Protein AF-A0A176W5Y6-F1 (afdb_monomer_lite)

Radius of gyration: 31.52 Å; chains: 1; bounding box: 47×36×118 Å

Structure (mmCIF, N/CA/C/O backbone):
data_AF-A0A176W5Y6-F1
#
_entry.id   AF-A0A176W5Y6-F1
#
loop_
_atom_site.group_PDB
_atom_site.id
_atom_site.type_symbol
_atom_site.label_atom_id
_atom_site.label_alt_id
_atom_site.label_comp_id
_atom_site.label_asym_id
_atom_site.label_entity_id
_atom_site.label_seq_id
_atom_site.pdbx_PDB_ins_code
_atom_site.Cartn_x
_atom_site.Cartn_y
_atom_site.Cartn_z
_atom_site.occupancy
_atom_site.B_iso_or_equiv
_atom_site.auth_seq_id
_atom_site.auth_comp_id
_atom_site.auth_asym_id
_atom_site.auth_atom_id
_atom_site.pdbx_PDB_model_num
ATOM 1 N N . MET A 1 1 ? -9.451 -25.771 4.194 1.00 35.12 1 MET A N 1
ATOM 2 C CA . MET A 1 1 ? -8.640 -24.572 3.887 1.00 35.12 1 MET A CA 1
ATOM 3 C C . MET A 1 1 ? -8.749 -23.617 5.062 1.00 35.12 1 MET A C 1
ATOM 5 O O . MET A 1 1 ? -9.791 -23.001 5.233 1.00 35.12 1 MET A O 1
ATOM 9 N N . HIS A 1 2 ? -7.732 -23.560 5.920 1.00 35.56 2 HIS A N 1
ATOM 10 C CA . HIS A 1 2 ? -7.702 -22.611 7.032 1.00 35.56 2 HIS A CA 1
ATOM 11 C C . HIS A 1 2 ? -7.299 -21.247 6.471 1.00 35.56 2 HIS A C 1
ATOM 13 O O . HIS A 1 2 ? -6.152 -21.057 6.074 1.00 35.56 2 HIS A O 1
ATOM 19 N N . GLY A 1 3 ? -8.263 -20.332 6.348 1.00 37.53 3 GLY A N 1
ATOM 20 C CA . GLY A 1 3 ? -7.970 -18.945 6.005 1.00 37.53 3 GLY A CA 1
ATOM 21 C C . GLY A 1 3 ? -7.034 -18.356 7.054 1.00 37.53 3 GLY A C 1
ATOM 22 O O . GLY A 1 3 ? -7.201 -18.620 8.246 1.00 37.53 3 GLY A O 1
ATOM 23 N N . ALA A 1 4 ? -6.040 -17.587 6.613 1.00 39.12 4 ALA A N 1
ATOM 24 C CA . ALA A 1 4 ? -5.219 -16.780 7.500 1.00 39.12 4 ALA A CA 1
ATOM 25 C C . ALA A 1 4 ? -6.126 -15.735 8.169 1.00 39.12 4 ALA A C 1
ATOM 27 O O . ALA A 1 4 ? -6.331 -14.641 7.650 1.00 39.12 4 ALA A O 1
ATOM 28 N N . PHE A 1 5 ? -6.726 -16.108 9.299 1.00 38.94 5 PHE A N 1
ATOM 29 C CA . PHE A 1 5 ? -7.369 -15.179 10.208 1.00 38.94 5 PHE A CA 1
ATOM 30 C C . PHE A 1 5 ? -6.256 -14.301 10.766 1.00 38.94 5 PHE A C 1
ATOM 32 O O . PHE A 1 5 ? -5.542 -14.696 11.683 1.00 38.94 5 PHE A O 1
ATOM 39 N N . LEU A 1 6 ? -6.073 -13.119 10.179 1.00 48.19 6 LEU A N 1
ATOM 40 C CA . LEU A 1 6 ? -5.480 -12.016 10.915 1.00 48.19 6 LEU A CA 1
ATOM 41 C C . LEU A 1 6 ? -6.491 -11.712 12.024 1.00 48.19 6 LEU A C 1
ATOM 43 O O . LEU A 1 6 ? -7.604 -11.293 11.693 1.00 48.19 6 LEU A O 1
ATOM 47 N N . PRO A 1 7 ? -6.190 -12.017 13.300 1.00 43.16 7 PRO A N 1
ATOM 48 C CA . PRO A 1 7 ? -7.108 -11.692 14.372 1.00 43.16 7 PRO A CA 1
ATOM 49 C C . PRO A 1 7 ? -7.305 -10.182 14.324 1.00 43.16 7 PRO A C 1
ATOM 51 O O . PRO A 1 7 ? -6.337 -9.422 14.357 1.00 43.16 7 PRO A O 1
ATOM 54 N N . ASP A 1 8 ? -8.556 -9.767 14.158 1.00 47.12 8 ASP A N 1
ATOM 55 C CA . ASP A 1 8 ? -8.952 -8.372 14.243 1.00 47.12 8 ASP A CA 1
ATOM 56 C C . ASP A 1 8 ? -8.562 -7.904 15.650 1.00 47.12 8 ASP A C 1
ATOM 58 O O . ASP A 1 8 ? -9.174 -8.298 16.646 1.00 47.12 8 ASP A O 1
ATOM 62 N N . LEU A 1 9 ? -7.436 -7.194 15.754 1.00 43.22 9 LEU A N 1
ATOM 63 C CA . LEU A 1 9 ? -6.845 -6.738 17.010 1.00 43.22 9 LEU A CA 1
ATOM 64 C C . LEU A 1 9 ? -7.701 -5.603 17.582 1.00 43.22 9 LEU A C 1
ATOM 66 O O . LEU A 1 9 ? -7.256 -4.464 17.622 1.00 43.22 9 LEU A O 1
ATOM 70 N N . GLY A 1 10 ? -8.948 -5.880 17.968 1.00 40.16 10 GLY A N 1
ATOM 71 C CA . GLY A 1 10 ? -9.807 -4.994 18.762 1.00 40.16 10 GLY A CA 1
ATOM 72 C C . GLY A 1 10 ? -10.082 -3.591 18.196 1.00 40.16 10 GLY A C 1
ATOM 73 O O . GLY A 1 10 ? -10.733 -2.797 18.870 1.00 40.16 10 GLY A O 1
ATOM 74 N N . LEU A 1 11 ? -9.639 -3.266 16.979 1.00 46.34 11 LEU A N 1
ATOM 75 C CA . LEU A 1 11 ? -9.955 -2.035 16.254 1.00 46.34 11 LEU A CA 1
ATOM 76 C C . LEU A 1 11 ? -11.282 -2.247 15.529 1.00 46.34 11 LEU A C 1
ATOM 78 O O . LEU A 1 11 ? -11.342 -2.353 14.303 1.00 46.34 11 LEU A O 1
ATOM 82 N N . ALA A 1 12 ? -12.342 -2.374 16.329 1.00 42.59 12 ALA A N 1
ATOM 83 C CA . ALA A 1 12 ? -13.696 -2.647 15.878 1.00 42.59 12 ALA A CA 1
ATOM 84 C C . ALA A 1 12 ? -14.033 -1.833 14.614 1.00 42.59 12 ALA A C 1
ATOM 86 O O . ALA A 1 12 ? -13.996 -0.600 14.604 1.00 42.59 12 ALA A O 1
ATOM 87 N N . SER A 1 13 ? -14.358 -2.564 13.546 1.00 51.41 13 SER A N 1
ATOM 88 C CA . SER A 1 13 ? -14.688 -2.125 12.183 1.00 51.41 13 SER A CA 1
ATOM 89 C C . SER A 1 13 ? -13.575 -2.118 11.136 1.00 51.41 13 SER A C 1
ATOM 91 O O . SER A 1 13 ? -13.884 -1.741 10.018 1.00 51.41 13 SER A O 1
ATOM 93 N N . GLY A 1 14 ? -12.322 -2.516 11.394 1.00 53.16 14 GLY A N 1
ATOM 94 C CA . GLY A 1 14 ? -11.307 -2.659 10.326 1.00 53.16 14 GLY A CA 1
ATOM 95 C C . GLY A 1 14 ? -10.980 -1.376 9.530 1.00 53.16 14 GLY A C 1
ATOM 96 O O . GLY A 1 14 ? -10.206 -1.425 8.574 1.00 53.16 14 GLY A O 1
ATOM 97 N N . LYS A 1 15 ? -11.544 -0.224 9.927 1.00 57.69 15 LYS A N 1
ATOM 98 C CA . LYS A 1 15 ? -11.367 1.095 9.298 1.00 57.69 15 LYS A CA 1
ATOM 99 C C . LYS A 1 15 ? -9.950 1.648 9.461 1.00 57.69 15 LYS A C 1
ATOM 101 O O . LYS A 1 15 ? -9.523 2.460 8.652 1.00 57.69 15 LYS A O 1
ATOM 106 N N . ALA A 1 16 ? -9.225 1.209 10.490 1.00 61.94 16 ALA A N 1
ATOM 107 C CA . ALA A 1 16 ? -7.864 1.660 10.784 1.00 61.94 16 ALA A CA 1
ATOM 108 C C . ALA A 1 16 ? -6.773 0.741 10.197 1.00 61.94 16 ALA A C 1
ATOM 110 O O . ALA A 1 16 ? -5.593 0.910 10.502 1.00 61.94 16 ALA A O 1
ATOM 111 N N . THR A 1 17 ? -7.138 -0.258 9.384 1.00 78.00 17 THR A N 1
ATOM 112 C CA . THR A 1 17 ? -6.166 -1.175 8.781 1.00 78.00 17 THR A CA 1
ATOM 113 C C . THR A 1 17 ? -5.739 -0.681 7.401 1.00 78.00 17 THR A C 1
ATOM 115 O O . THR A 1 17 ? -6.536 -0.665 6.463 1.00 78.00 17 THR A O 1
ATOM 118 N N . THR A 1 18 ? -4.454 -0.350 7.275 1.00 86.44 18 THR A N 1
ATOM 119 C CA . THR A 1 18 ? -3.802 -0.056 5.993 1.00 86.44 18 THR A CA 1
ATOM 120 C C . THR A 1 18 ? -2.949 -1.243 5.563 1.00 86.44 18 THR A C 1
ATOM 122 O O . THR A 1 18 ? -2.074 -1.686 6.307 1.00 86.44 18 THR A O 1
ATOM 125 N N . PHE A 1 19 ? -3.172 -1.740 4.349 1.00 91.38 19 PHE A N 1
ATOM 126 C CA . PHE A 1 19 ? -2.337 -2.757 3.719 1.00 91.38 19 PHE A CA 1
ATOM 127 C C . PHE A 1 19 ? -1.295 -2.090 2.825 1.00 91.38 19 PHE A C 1
ATOM 129 O O . PHE A 1 19 ? -1.634 -1.308 1.940 1.00 91.38 19 PHE A O 1
ATOM 136 N N . LEU A 1 20 ? -0.025 -2.430 3.034 1.00 94.75 20 LEU A N 1
ATOM 137 C CA . LEU A 1 20 ? 1.072 -2.030 2.160 1.00 94.75 20 LEU A CA 1
ATOM 138 C C . LEU A 1 20 ? 1.515 -3.244 1.340 1.00 94.75 20 LEU A C 1
ATOM 140 O O . LEU A 1 20 ? 2.145 -4.158 1.873 1.00 94.75 20 LEU A O 1
ATOM 144 N N . LEU A 1 21 ? 1.188 -3.256 0.050 1.00 95.31 21 LEU A N 1
ATOM 145 C CA . LEU A 1 21 ? 1.711 -4.242 -0.889 1.00 95.31 21 LEU A CA 1
ATOM 146 C C . LEU A 1 21 ? 3.071 -3.772 -1.388 1.00 95.31 21 LEU A C 1
ATOM 148 O O . LEU A 1 21 ? 3.173 -2.703 -1.982 1.00 95.31 21 LEU A O 1
ATOM 152 N N . VAL A 1 22 ? 4.111 -4.571 -1.155 1.00 94.94 22 VAL A N 1
ATOM 153 C CA . VAL A 1 22 ? 5.472 -4.256 -1.602 1.00 94.94 22 VAL A CA 1
ATOM 154 C C . VAL A 1 22 ? 5.871 -5.216 -2.706 1.00 94.94 22 VAL A C 1
ATOM 156 O O . VAL A 1 22 ? 6.059 -6.407 -2.460 1.00 94.94 22 VAL A O 1
ATOM 159 N N . PHE A 1 23 ? 6.009 -4.703 -3.922 1.00 92.81 23 PHE A N 1
ATOM 160 C CA . PHE A 1 23 ? 6.494 -5.477 -5.059 1.00 92.81 23 PHE A CA 1
ATOM 161 C C . PHE A 1 23 ? 7.943 -5.111 -5.322 1.00 92.81 23 PHE A C 1
ATOM 163 O O . PHE A 1 23 ? 8.299 -3.936 -5.371 1.00 92.81 23 PHE A O 1
ATOM 170 N N . ARG A 1 24 ? 8.797 -6.118 -5.500 1.00 88.31 24 ARG A N 1
ATOM 171 C CA . ARG A 1 24 ? 10.156 -5.880 -5.978 1.00 88.31 24 ARG A CA 1
ATOM 172 C C . ARG A 1 24 ? 10.103 -5.668 -7.483 1.00 88.31 24 ARG A C 1
ATOM 174 O O . ARG A 1 24 ? 9.623 -6.536 -8.207 1.00 88.31 24 ARG A O 1
ATOM 181 N N . THR A 1 25 ? 10.640 -4.551 -7.941 1.00 82.94 25 THR A N 1
ATOM 182 C CA . THR A 1 25 ? 10.657 -4.184 -9.356 1.00 82.94 25 THR A CA 1
ATOM 183 C C . THR A 1 25 ? 12.080 -3.894 -9.801 1.00 82.94 25 THR A C 1
ATOM 185 O O . THR A 1 25 ? 12.878 -3.312 -9.065 1.00 82.94 25 THR A O 1
ATOM 188 N N . ASP A 1 26 ? 12.408 -4.330 -11.013 1.00 78.19 26 ASP A N 1
ATOM 189 C CA . ASP A 1 26 ? 13.614 -3.880 -11.697 1.00 78.19 26 ASP A CA 1
ATOM 190 C C . ASP A 1 26 ? 13.335 -2.478 -12.244 1.00 78.19 26 ASP A C 1
ATOM 192 O O . ASP A 1 26 ? 12.300 -2.252 -12.864 1.00 78.19 26 ASP A O 1
ATOM 196 N N . LEU A 1 27 ? 14.224 -1.525 -11.974 1.00 73.31 27 LEU A N 1
ATOM 197 C CA . LEU A 1 27 ? 14.093 -0.148 -12.455 1.00 73.31 27 LEU A CA 1
ATOM 198 C C . LEU A 1 27 ? 14.123 -0.049 -13.976 1.00 73.31 27 LEU A C 1
ATOM 200 O O . LEU A 1 27 ? 13.411 0.760 -14.563 1.00 73.31 27 LEU A O 1
ATOM 204 N N . VAL A 1 28 ? 14.938 -0.898 -14.586 1.00 70.00 28 VAL A N 1
ATOM 205 C CA . VAL A 1 28 ? 15.359 -0.830 -15.981 1.00 70.00 28 VAL A CA 1
ATOM 206 C C . VAL A 1 28 ? 14.430 -1.648 -16.856 1.00 70.00 28 VAL A C 1
ATOM 208 O O . VAL A 1 28 ? 14.071 -1.245 -17.961 1.00 70.00 28 VAL A O 1
ATOM 211 N N . LYS A 1 29 ? 14.052 -2.828 -16.364 1.00 79.94 29 LYS A N 1
ATOM 212 C CA . LYS A 1 29 ? 13.204 -3.757 -17.094 1.00 79.94 29 LYS A CA 1
ATOM 213 C C . LYS A 1 29 ? 11.771 -3.645 -16.598 1.00 79.94 29 LYS A C 1
ATOM 215 O O . LYS A 1 29 ? 11.469 -3.987 -15.455 1.00 79.94 29 LYS A O 1
ATOM 220 N N . LEU A 1 30 ? 10.875 -3.225 -17.489 1.00 83.06 30 LEU A N 1
ATOM 221 C CA . LEU A 1 30 ? 9.447 -3.295 -17.209 1.00 83.06 30 LEU A CA 1
ATOM 222 C C . LEU A 1 30 ? 9.028 -4.757 -17.002 1.00 83.06 30 LEU A C 1
ATOM 224 O O . LEU A 1 30 ? 9.480 -5.643 -17.740 1.00 83.06 30 LEU A O 1
ATOM 228 N N . PRO A 1 31 ? 8.192 -5.029 -15.991 1.00 85.00 31 PRO A N 1
ATOM 229 C CA . PRO A 1 31 ? 7.717 -6.374 -15.750 1.00 85.00 31 PRO A CA 1
ATOM 230 C C . PRO A 1 31 ? 6.713 -6.796 -16.831 1.00 85.00 31 PRO A C 1
ATOM 232 O O . PRO A 1 31 ? 6.143 -5.984 -17.557 1.00 85.00 31 PRO A O 1
ATOM 235 N N . GLU A 1 32 ? 6.501 -8.102 -16.942 1.00 91.94 32 GLU A N 1
ATOM 236 C CA . GLU A 1 32 ? 5.531 -8.667 -17.874 1.00 91.94 32 GLU A CA 1
ATOM 237 C C . GLU A 1 32 ? 4.099 -8.377 -17.398 1.00 91.94 32 GLU A C 1
ATOM 239 O O . GLU A 1 32 ? 3.711 -8.801 -16.307 1.00 91.94 32 GLU A O 1
ATOM 244 N N . ALA A 1 33 ? 3.304 -7.695 -18.228 1.00 90.88 33 ALA A N 1
ATOM 245 C CA . ALA A 1 33 ? 1.962 -7.223 -17.873 1.00 90.88 33 ALA A CA 1
ATOM 246 C C . ALA A 1 33 ? 1.038 -8.334 -17.357 1.00 90.88 33 ALA A C 1
ATOM 248 O O . ALA A 1 33 ? 0.496 -8.208 -16.263 1.00 90.88 33 ALA A O 1
ATOM 249 N N . ALA A 1 34 ? 0.928 -9.454 -18.078 1.00 93.75 34 ALA A N 1
ATOM 250 C CA . ALA A 1 34 ? 0.047 -10.559 -17.692 1.00 93.75 34 ALA A CA 1
ATOM 251 C C . ALA A 1 34 ? 0.433 -11.176 -16.335 1.00 93.75 34 ALA A C 1
ATOM 253 O O . ALA A 1 34 ? -0.425 -11.526 -15.519 1.00 93.75 34 ALA A O 1
ATOM 254 N N . LYS A 1 35 ? 1.739 -11.283 -16.063 1.00 93.81 35 LYS A N 1
ATOM 255 C CA . LYS A 1 35 ? 2.246 -11.779 -14.782 1.00 93.81 35 LYS A CA 1
ATOM 256 C C . LYS A 1 35 ? 1.953 -10.788 -13.655 1.00 93.81 35 LYS A C 1
ATOM 258 O O . LYS A 1 35 ? 1.414 -11.197 -12.628 1.00 93.81 35 LYS A O 1
ATOM 263 N N . SER A 1 36 ? 2.268 -9.510 -13.866 1.00 93.50 36 SER A N 1
ATOM 264 C CA . SER A 1 36 ? 2.004 -8.426 -12.915 1.00 93.50 36 SER A CA 1
ATOM 265 C C . SER A 1 36 ? 0.522 -8.313 -12.566 1.00 93.50 36 SER A C 1
ATOM 267 O O . SER A 1 36 ? 0.174 -8.204 -11.393 1.00 93.50 36 SER A O 1
ATOM 269 N N . GLU A 1 37 ? -0.356 -8.403 -13.565 1.00 95.69 37 GLU A N 1
ATOM 270 C CA . GLU A 1 37 ? -1.808 -8.387 -13.391 1.00 95.69 37 GLU A CA 1
ATOM 271 C C . GLU A 1 37 ? -2.276 -9.555 -12.519 1.00 95.69 37 GLU A C 1
ATOM 273 O O . GLU A 1 37 ? -3.037 -9.372 -11.566 1.00 95.69 37 GLU A O 1
ATOM 278 N N . ARG A 1 38 ? -1.797 -10.769 -12.818 1.00 96.44 38 ARG A N 1
ATOM 279 C CA . ARG A 1 38 ? -2.151 -11.979 -12.072 1.00 96.44 38 ARG A CA 1
ATOM 280 C C . ARG A 1 38 ? -1.707 -11.894 -10.614 1.00 96.44 38 ARG A C 1
ATOM 282 O O . ARG A 1 38 ? -2.484 -12.247 -9.728 1.00 96.44 38 ARG A O 1
ATOM 289 N N . GLU A 1 39 ? -0.480 -11.441 -10.366 1.00 95.44 39 GLU A N 1
ATOM 290 C CA . GLU A 1 39 ? 0.058 -11.268 -9.013 1.00 95.44 39 GLU A CA 1
ATOM 291 C C . GLU A 1 39 ? -0.704 -10.191 -8.239 1.00 95.44 39 GLU A C 1
ATOM 293 O O . GLU A 1 39 ? -1.127 -10.435 -7.108 1.00 95.44 39 GLU A O 1
ATOM 298 N N . LEU A 1 40 ? -0.953 -9.032 -8.854 1.00 96.00 40 LEU A N 1
ATOM 299 C CA . LEU A 1 40 ? -1.734 -7.964 -8.238 1.00 96.00 40 LEU A CA 1
ATOM 300 C C . LEU A 1 40 ? -3.139 -8.454 -7.876 1.00 96.00 40 LEU A C 1
ATOM 302 O O . LEU A 1 40 ? -3.555 -8.352 -6.722 1.00 96.00 40 LEU A O 1
ATOM 306 N N . ARG A 1 41 ? -3.847 -9.071 -8.827 1.00 96.62 41 ARG A N 1
ATOM 307 C CA . ARG A 1 41 ? -5.199 -9.598 -8.611 1.00 96.62 41 ARG A CA 1
ATOM 308 C C . ARG A 1 41 ? -5.235 -10.654 -7.507 1.00 96.62 41 ARG A C 1
ATOM 310 O O . ARG A 1 41 ? -6.193 -10.685 -6.738 1.00 96.62 41 ARG A O 1
ATOM 317 N N . TYR A 1 42 ? -4.218 -11.511 -7.410 1.00 96.38 42 TYR A N 1
ATOM 318 C CA . TYR A 1 42 ? -4.108 -12.488 -6.325 1.00 96.38 42 TYR A CA 1
ATOM 319 C C . TYR A 1 42 ? -4.071 -11.803 -4.953 1.00 96.38 42 TYR A C 1
ATOM 321 O O . TYR A 1 42 ? -4.862 -12.146 -4.072 1.00 96.38 42 TYR A O 1
ATOM 329 N N . TRP A 1 43 ? -3.209 -10.799 -4.783 1.00 95.81 43 TRP A N 1
ATOM 330 C CA . TRP A 1 43 ? -3.088 -10.089 -3.511 1.00 95.81 43 TRP A CA 1
ATOM 331 C C . TRP A 1 43 ? -4.332 -9.269 -3.169 1.00 95.81 43 TRP A C 1
ATOM 333 O O . TRP A 1 43 ? -4.774 -9.296 -2.020 1.00 95.81 43 TRP A O 1
ATOM 343 N N . LEU A 1 44 ? -4.950 -8.609 -4.154 1.00 95.00 44 LEU A N 1
ATOM 344 C CA . LEU A 1 44 ? -6.211 -7.898 -3.931 1.00 95.00 44 LEU A CA 1
ATOM 345 C C . LEU A 1 44 ? -7.325 -8.857 -3.496 1.00 95.00 44 LEU A C 1
ATOM 347 O O . LEU A 1 44 ? -8.028 -8.564 -2.531 1.00 95.00 44 LEU A O 1
ATOM 351 N N . ARG A 1 45 ? -7.436 -10.041 -4.120 1.00 95.19 45 ARG A N 1
ATOM 352 C CA . ARG A 1 45 ? -8.377 -11.090 -3.684 1.00 95.19 45 ARG A CA 1
ATOM 353 C C . ARG A 1 45 ? -8.114 -11.525 -2.251 1.00 95.19 45 ARG A C 1
ATOM 355 O O . ARG A 1 45 ? -9.063 -11.639 -1.485 1.00 95.19 45 ARG A O 1
ATOM 362 N N . PHE A 1 46 ? -6.855 -11.752 -1.883 1.00 91.38 46 PHE A N 1
ATOM 363 C CA . PHE A 1 46 ? -6.493 -12.163 -0.528 1.00 91.38 46 PHE A CA 1
ATOM 364 C C . PHE A 1 46 ? -6.927 -11.125 0.520 1.00 91.38 46 PHE A C 1
ATOM 366 O O . PHE A 1 46 ? -7.555 -11.474 1.518 1.00 91.38 46 PHE A O 1
ATOM 373 N N . ILE A 1 47 ? -6.655 -9.842 0.271 1.00 90.50 47 ILE A N 1
ATOM 374 C CA . ILE A 1 47 ? -6.992 -8.757 1.205 1.00 90.50 47 ILE A CA 1
ATOM 375 C C . ILE A 1 47 ? -8.510 -8.525 1.257 1.00 90.50 47 ILE A C 1
ATOM 377 O O . ILE A 1 47 ? -9.079 -8.347 2.342 1.00 90.50 47 ILE A O 1
ATOM 381 N N . ALA A 1 48 ? -9.174 -8.561 0.099 1.00 89.75 48 ALA A N 1
ATOM 382 C CA . ALA A 1 48 ? -10.619 -8.394 -0.015 1.00 89.75 48 ALA A CA 1
ATOM 383 C C . ALA A 1 48 ? -11.399 -9.571 0.593 1.00 89.75 48 ALA A C 1
ATOM 385 O O . ALA A 1 48 ? -12.468 -9.349 1.160 1.00 89.75 48 ALA A O 1
ATOM 386 N N . ALA A 1 49 ? -10.867 -10.797 0.554 1.00 87.56 49 ALA A N 1
ATOM 387 C CA . ALA A 1 49 ? -11.525 -11.984 1.108 1.00 87.56 49 ALA A CA 1
ATOM 388 C C . ALA A 1 49 ? -11.780 -11.877 2.617 1.00 87.56 49 ALA A C 1
ATOM 390 O O . ALA A 1 49 ? -12.758 -12.422 3.116 1.00 87.56 49 ALA A O 1
ATOM 391 N N . GLY A 1 50 ? -10.931 -11.152 3.348 1.00 76.50 50 GLY A N 1
ATOM 392 C CA . GLY A 1 50 ? -11.172 -10.896 4.763 1.00 76.50 50 GLY A CA 1
ATOM 393 C C . GLY A 1 50 ? -12.095 -9.705 5.035 1.00 76.50 50 GLY A C 1
ATOM 394 O O . GLY A 1 50 ? -12.228 -9.346 6.202 1.00 76.50 50 GLY A O 1
ATOM 395 N N . SER A 1 51 ? -12.553 -8.966 4.015 1.00 74.06 51 SER A N 1
ATOM 396 C CA . SER A 1 51 ? -13.214 -7.663 4.203 1.00 74.06 51 SER A CA 1
ATOM 397 C C . SER A 1 51 ? -14.643 -7.834 4.706 1.00 74.06 51 SER A C 1
ATOM 399 O O . SER A 1 51 ? -15.353 -8.760 4.320 1.00 74.06 51 SER A O 1
ATOM 401 N N . VAL A 1 52 ? -15.059 -6.940 5.601 1.00 76.44 52 VAL A N 1
ATOM 402 C CA . VAL A 1 52 ? -16.431 -6.905 6.112 1.00 76.44 52 VAL A CA 1
ATOM 403 C C . VAL A 1 52 ? -17.238 -5.959 5.227 1.00 76.44 52 VAL A C 1
ATOM 405 O O . VAL A 1 52 ? -16.760 -4.880 4.878 1.00 76.44 52 VAL A O 1
ATOM 408 N N . LYS A 1 53 ? -18.469 -6.345 4.864 1.00 77.38 53 LYS A N 1
ATOM 409 C CA . LYS A 1 53 ? -19.353 -5.497 4.048 1.00 77.38 53 LYS A CA 1
ATOM 410 C C . LYS A 1 53 ? -19.500 -4.104 4.670 1.00 77.38 53 LYS A C 1
ATOM 412 O O . LYS A 1 53 ? -19.736 -3.978 5.868 1.00 77.38 53 LYS A O 1
ATOM 417 N N . GLY A 1 54 ? -19.386 -3.068 3.839 1.00 76.88 54 GLY A N 1
ATOM 418 C CA . GLY A 1 54 ? -19.506 -1.667 4.258 1.00 76.88 54 GLY A CA 1
ATOM 419 C C . GLY A 1 54 ? -18.234 -1.059 4.861 1.00 76.88 54 GLY A C 1
ATOM 420 O O . GLY A 1 54 ? -18.225 0.130 5.171 1.00 76.88 54 GLY A O 1
ATOM 421 N N . ILE A 1 55 ? -17.154 -1.834 4.999 1.00 79.69 55 ILE A N 1
ATOM 422 C CA . ILE A 1 55 ? -15.841 -1.353 5.434 1.00 79.69 55 ILE A CA 1
ATOM 423 C C . ILE A 1 55 ? -14.848 -1.578 4.299 1.00 79.69 55 ILE A C 1
ATOM 425 O O . ILE A 1 55 ? -14.518 -2.717 3.965 1.00 79.69 55 ILE A O 1
ATOM 429 N N . LYS A 1 56 ? -14.323 -0.480 3.752 1.00 86.38 56 LYS A N 1
ATOM 430 C CA . LYS A 1 56 ? -13.232 -0.529 2.780 1.00 86.38 56 LYS A CA 1
ATOM 431 C C . LYS A 1 56 ? -11.896 -0.462 3.499 1.00 86.38 56 LYS A C 1
ATOM 433 O O . LYS A 1 56 ? -11.668 0.440 4.303 1.00 86.38 56 LYS A O 1
ATOM 438 N N . ARG A 1 57 ? -11.011 -1.411 3.209 1.00 85.62 57 ARG A N 1
ATOM 439 C CA . ARG A 1 57 ? -9.634 -1.386 3.718 1.00 85.62 57 ARG A CA 1
ATOM 440 C C . ARG A 1 57 ? -8.772 -0.514 2.842 1.00 85.62 57 ARG A C 1
ATOM 442 O O . ARG A 1 57 ? -8.822 -0.647 1.621 1.00 85.62 57 ARG A O 1
ATOM 449 N N . HIS A 1 58 ? -7.957 0.321 3.468 1.00 89.31 58 HIS A N 1
ATOM 450 C CA . HIS A 1 58 ? -7.030 1.147 2.723 1.00 89.31 58 HIS A CA 1
ATOM 451 C C . HIS A 1 58 ? -5.865 0.295 2.210 1.00 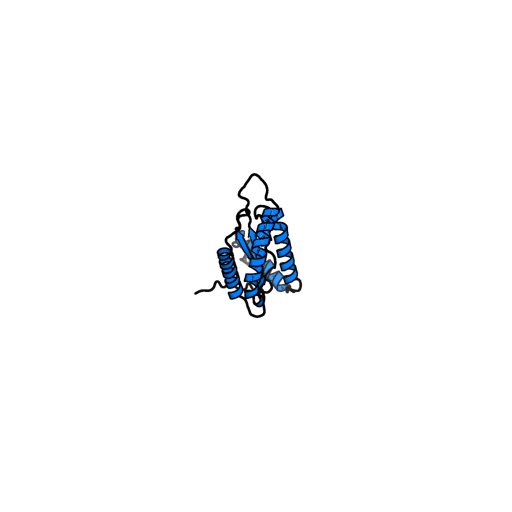89.31 58 HIS A C 1
ATOM 453 O O . HIS A 1 58 ? -5.317 -0.527 2.950 1.00 89.31 58 HIS A O 1
ATOM 459 N N . LEU A 1 59 ? -5.491 0.480 0.947 1.00 93.12 59 LEU A N 1
ATOM 460 C CA . LEU A 1 59 ? -4.402 -0.249 0.312 1.00 93.12 59 LEU A CA 1
ATOM 461 C C . LEU A 1 59 ? -3.469 0.702 -0.425 1.00 93.12 59 LEU A C 1
ATOM 463 O O . LEU A 1 59 ? -3.904 1.548 -1.201 1.00 93.12 59 LEU A O 1
ATOM 467 N N . VAL A 1 60 ? -2.171 0.496 -0.233 1.00 95.31 60 VAL A N 1
ATOM 468 C CA . VAL A 1 60 ? -1.107 1.222 -0.921 1.00 95.31 60 VAL A CA 1
ATOM 469 C C . VAL A 1 60 ? -0.189 0.220 -1.612 1.00 95.31 60 VAL A C 1
ATOM 471 O O . VAL A 1 60 ? 0.244 -0.755 -0.996 1.00 95.31 60 VAL A O 1
ATOM 474 N N . LEU A 1 61 ? 0.133 0.469 -2.883 1.00 96.50 61 LEU A N 1
ATOM 475 C CA . LEU A 1 61 ? 1.158 -0.272 -3.616 1.00 96.50 61 LEU A CA 1
ATOM 476 C C . LEU A 1 61 ? 2.484 0.494 -3.564 1.00 96.50 61 LEU A C 1
ATOM 478 O O . LEU A 1 61 ? 2.555 1.655 -3.967 1.00 96.50 61 LEU A O 1
ATOM 482 N N . ALA A 1 62 ? 3.538 -0.170 -3.098 1.00 95.81 62 ALA A N 1
ATOM 483 C CA . ALA A 1 62 ? 4.908 0.312 -3.135 1.00 95.81 62 ALA A CA 1
ATOM 484 C C . ALA A 1 62 ? 5.773 -0.604 -4.010 1.00 95.81 62 ALA A C 1
ATOM 486 O O . ALA A 1 62 ? 5.905 -1.803 -3.771 1.00 95.81 62 ALA A O 1
ATOM 487 N N . LEU A 1 63 ? 6.387 -0.017 -5.024 1.00 93.69 63 LEU A N 1
ATOM 488 C CA . LEU A 1 63 ? 7.327 -0.646 -5.933 1.00 93.69 63 LEU A CA 1
ATOM 489 C C . LEU A 1 63 ? 8.728 -0.394 -5.385 1.00 93.69 63 LEU A C 1
ATOM 491 O O . LEU A 1 63 ? 9.251 0.718 -5.467 1.00 93.69 63 LEU A O 1
ATOM 495 N N . ASN A 1 64 ? 9.304 -1.419 -4.762 1.00 91.31 64 ASN A N 1
ATOM 496 C CA . ASN A 1 64 ? 10.665 -1.376 -4.260 1.00 91.31 64 ASN A CA 1
ATOM 497 C C . ASN A 1 64 ? 11.641 -1.639 -5.408 1.00 91.31 64 ASN A C 1
ATOM 499 O O . ASN A 1 64 ? 11.954 -2.782 -5.761 1.00 91.31 64 ASN A O 1
ATOM 503 N N . CYS A 1 65 ? 12.102 -0.536 -5.964 1.00 85.25 65 CYS A N 1
ATOM 504 C CA . CYS A 1 65 ? 13.048 -0.417 -7.042 1.00 85.25 65 CYS A CA 1
ATOM 505 C C . CYS A 1 65 ? 14.464 -0.344 -6.465 1.00 85.25 65 CYS A C 1
ATOM 507 O O . CYS A 1 65 ? 14.946 0.721 -6.084 1.00 85.25 65 CYS A O 1
ATOM 509 N N . ILE A 1 66 ? 15.134 -1.492 -6.384 1.00 74.44 66 ILE A N 1
ATOM 510 C CA . ILE A 1 66 ? 16.528 -1.550 -5.940 1.00 74.44 66 ILE A CA 1
ATOM 511 C C . ILE A 1 66 ? 17.417 -1.389 -7.166 1.00 74.44 66 ILE A C 1
ATOM 513 O O . ILE A 1 66 ? 17.440 -2.262 -8.032 1.00 74.44 66 ILE A O 1
ATOM 517 N N . ASP A 1 67 ? 18.183 -0.305 -7.212 1.00 65.06 67 ASP A N 1
ATOM 518 C CA . ASP A 1 67 ? 19.227 -0.154 -8.216 1.00 65.06 67 ASP A CA 1
ATOM 519 C C . ASP A 1 67 ? 20.404 -1.083 -7.897 1.00 65.06 67 ASP A C 1
ATOM 521 O O . ASP A 1 67 ? 21.090 -0.929 -6.875 1.00 65.06 67 ASP A O 1
ATOM 525 N N . SER A 1 68 ? 20.603 -2.086 -8.748 1.00 55.62 68 SER A N 1
ATOM 526 C CA . SER A 1 68 ? 21.761 -2.976 -8.702 1.00 55.62 68 SER A CA 1
ATOM 527 C C . SER A 1 68 ? 22.988 -2.386 -9.404 1.00 55.62 68 SER A C 1
ATOM 529 O O . SER A 1 68 ? 24.073 -2.952 -9.284 1.00 55.62 68 SER A O 1
ATOM 531 N N . ARG A 1 69 ? 22.863 -1.256 -10.117 1.00 57.12 69 ARG A N 1
ATOM 532 C CA . ARG A 1 69 ? 23.985 -0.548 -10.742 1.00 57.12 69 ARG A CA 1
ATOM 533 C C . ARG A 1 69 ? 24.584 0.413 -9.724 1.00 57.12 69 ARG A C 1
ATOM 535 O O . ARG A 1 69 ? 24.263 1.589 -9.652 1.00 57.12 69 ARG A O 1
ATOM 542 N N . ILE A 1 70 ? 25.492 -0.108 -8.912 1.00 47.72 70 ILE A N 1
ATOM 543 C CA . ILE A 1 70 ? 26.078 0.576 -7.751 1.00 47.72 70 ILE A CA 1
ATOM 544 C C . ILE A 1 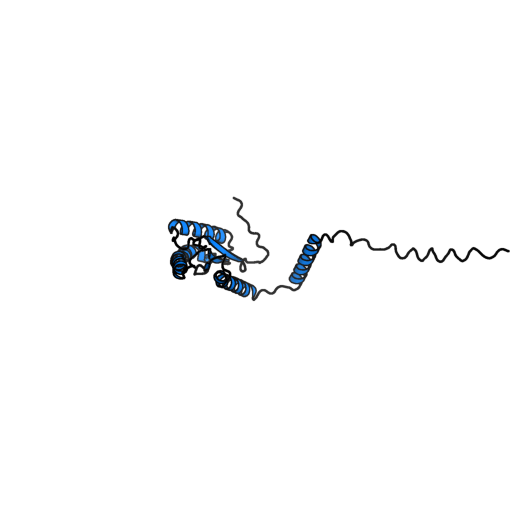70 ? 26.852 1.881 -8.095 1.00 47.72 70 ILE A C 1
ATOM 546 O O . ILE A 1 70 ? 27.340 2.532 -7.177 1.00 47.72 70 ILE A O 1
ATOM 550 N N . HIS A 1 71 ? 26.960 2.344 -9.350 1.00 44.03 71 HIS A N 1
ATOM 551 C CA . HIS A 1 71 ? 27.848 3.468 -9.722 1.00 44.03 71 HIS A CA 1
ATOM 552 C C . HIS A 1 71 ? 27.240 4.627 -10.536 1.00 44.03 71 HIS A C 1
ATOM 554 O O . HIS A 1 71 ? 27.964 5.564 -10.859 1.00 44.03 71 HIS A O 1
ATOM 560 N N . GLY A 1 72 ? 25.942 4.644 -10.833 1.00 48.00 72 GLY A N 1
ATOM 561 C CA . GLY A 1 72 ? 25.320 5.772 -11.538 1.00 48.00 72 GLY A CA 1
ATOM 562 C C . GLY A 1 72 ? 23.887 5.920 -11.076 1.00 48.00 72 GLY A C 1
ATOM 563 O O . GLY A 1 72 ? 23.072 5.076 -11.411 1.00 48.00 72 GLY A O 1
ATOM 564 N N . GLY A 1 73 ? 23.630 6.924 -10.235 1.00 52.03 73 GLY A N 1
ATOM 565 C CA . GLY A 1 73 ? 22.379 7.067 -9.494 1.00 52.03 73 GLY A CA 1
ATOM 566 C C . GLY A 1 73 ? 21.112 6.928 -10.340 1.00 52.03 73 GLY A C 1
ATOM 567 O O . GLY A 1 73 ? 21.097 7.221 -11.530 1.00 52.03 73 GLY A O 1
ATOM 568 N N . VAL A 1 74 ? 20.034 6.518 -9.677 1.00 57.84 74 VAL A N 1
ATOM 569 C CA . VAL A 1 74 ? 18.722 6.307 -10.290 1.00 57.84 74 VAL A CA 1
ATOM 570 C C . VAL A 1 74 ? 18.241 7.559 -11.023 1.00 57.84 74 VAL A C 1
ATOM 572 O O . VAL A 1 74 ? 18.037 8.608 -10.404 1.00 57.84 74 VAL A O 1
ATOM 575 N N . GLU A 1 75 ? 18.006 7.448 -12.331 1.00 62.56 75 GLU A N 1
ATOM 576 C CA . GLU A 1 75 ? 17.403 8.534 -13.094 1.00 62.56 75 GLU A CA 1
ATOM 577 C C . GLU A 1 75 ? 15.901 8.630 -12.795 1.00 62.56 75 GLU A C 1
ATOM 579 O O . GLU A 1 75 ? 15.170 7.638 -12.783 1.00 62.56 75 GLU A O 1
ATOM 584 N N . ALA A 1 76 ? 15.395 9.855 -12.624 1.00 66.12 76 ALA A N 1
ATOM 585 C CA . ALA A 1 76 ? 13.967 10.113 -12.407 1.00 66.12 76 ALA A CA 1
ATOM 586 C C . ALA A 1 76 ? 13.066 9.525 -13.519 1.00 66.12 76 ALA A C 1
ATOM 588 O O . ALA A 1 76 ? 11.881 9.258 -13.297 1.00 66.12 76 ALA A O 1
ATOM 589 N N . LYS A 1 77 ? 13.630 9.297 -14.712 1.00 75.00 77 LYS A N 1
ATOM 590 C CA . LYS A 1 77 ? 12.968 8.673 -15.861 1.00 75.00 77 LYS A CA 1
ATOM 591 C C . LYS A 1 77 ? 12.586 7.210 -15.605 1.00 75.00 77 LYS A C 1
ATOM 593 O O . LYS A 1 77 ? 11.500 6.797 -16.016 1.00 75.00 77 LYS A O 1
ATOM 598 N N . ASP A 1 78 ? 13.415 6.452 -14.892 1.00 77.25 78 ASP A N 1
ATOM 599 C CA . ASP A 1 78 ? 13.164 5.033 -14.613 1.00 77.25 78 ASP A CA 1
ATOM 600 C C . ASP A 1 78 ? 12.029 4.876 -13.592 1.00 77.25 78 ASP A C 1
ATOM 602 O O . ASP A 1 78 ? 11.090 4.105 -13.800 1.00 77.25 78 ASP A O 1
ATOM 606 N N . PHE A 1 79 ? 12.018 5.716 -12.549 1.00 82.69 79 PHE A N 1
ATOM 607 C CA . PHE A 1 79 ? 10.891 5.805 -11.612 1.00 82.69 79 PHE A CA 1
ATOM 608 C C . PHE A 1 79 ? 9.585 6.184 -12.303 1.00 82.69 79 PHE A C 1
ATOM 610 O O . PHE A 1 79 ? 8.542 5.581 -12.038 1.00 82.69 79 PHE A O 1
ATOM 617 N N . LYS A 1 80 ? 9.635 7.159 -13.214 1.00 85.94 80 LYS A N 1
ATOM 618 C CA . LYS A 1 80 ? 8.460 7.570 -13.982 1.00 85.94 80 LYS A CA 1
ATOM 619 C C . LYS A 1 80 ? 7.932 6.425 -14.847 1.00 85.94 80 LYS A C 1
ATOM 621 O O . LYS A 1 80 ? 6.729 6.196 -14.858 1.00 85.94 80 LYS A O 1
ATOM 626 N N . SER A 1 81 ? 8.817 5.675 -15.500 1.00 87.81 81 SER A N 1
ATOM 627 C CA . SER A 1 81 ? 8.439 4.540 -16.351 1.00 87.81 81 SER A CA 1
ATOM 628 C C . SER A 1 81 ? 7.713 3.449 -15.558 1.00 87.81 81 SER A C 1
ATOM 630 O O . SER A 1 81 ? 6.674 2.958 -15.999 1.00 87.81 81 SER A O 1
ATOM 632 N N . GLN A 1 82 ? 8.187 3.135 -14.346 1.00 89.81 82 GLN A N 1
ATOM 633 C CA . GLN A 1 82 ? 7.505 2.196 -13.449 1.00 89.81 82 GLN A CA 1
ATOM 634 C C . GLN A 1 82 ? 6.127 2.710 -13.017 1.00 89.81 82 GLN A C 1
ATOM 636 O O . GLN A 1 82 ? 5.154 1.959 -13.083 1.00 89.81 82 GLN A O 1
ATOM 641 N N . LYS A 1 83 ? 6.006 3.992 -12.638 1.00 90.56 83 LYS A N 1
ATOM 642 C CA . LYS A 1 83 ? 4.699 4.592 -12.312 1.00 90.56 83 LYS A CA 1
ATOM 643 C C . LYS A 1 83 ? 3.732 4.531 -13.496 1.00 90.56 83 LYS A C 1
ATOM 645 O O . LYS A 1 83 ? 2.579 4.158 -13.312 1.00 90.56 83 LYS A O 1
ATOM 650 N N . THR A 1 84 ? 4.195 4.853 -14.705 1.00 92.12 84 THR A N 1
ATOM 651 C CA . THR A 1 84 ? 3.370 4.837 -15.923 1.00 92.12 84 THR A CA 1
ATOM 652 C C . THR A 1 84 ? 2.906 3.433 -16.298 1.00 92.12 84 THR A C 1
ATOM 654 O O . THR A 1 84 ? 1.786 3.286 -16.771 1.00 92.12 84 THR A O 1
ATOM 657 N N . PHE A 1 85 ? 3.721 2.403 -16.067 1.00 92.94 85 PHE A N 1
ATOM 658 C CA . PHE A 1 85 ? 3.308 1.020 -16.294 1.00 92.94 85 PHE A CA 1
ATOM 659 C C . PHE A 1 85 ? 2.300 0.538 -15.237 1.00 92.94 85 PHE A C 1
ATOM 661 O O . PHE A 1 85 ? 1.252 -0.007 -15.574 1.00 92.94 85 PHE A O 1
ATOM 668 N N . TRP A 1 86 ? 2.606 0.738 -13.951 1.00 94.31 86 TRP A N 1
ATOM 669 C CA . TRP A 1 86 ? 1.804 0.181 -12.858 1.00 94.31 86 TRP A CA 1
ATOM 670 C C . TRP A 1 86 ? 0.541 0.981 -12.544 1.00 94.31 86 TRP A C 1
ATOM 672 O O . TRP A 1 86 ? -0.396 0.404 -12.008 1.00 94.31 86 TRP A O 1
ATOM 682 N N . GLY A 1 87 ? 0.492 2.277 -12.858 1.00 94.44 87 GLY A N 1
ATOM 683 C CA . GLY A 1 87 ? -0.669 3.133 -12.597 1.00 94.44 87 GLY A CA 1
ATOM 684 C C . GLY A 1 87 ? -1.953 2.632 -13.272 1.00 94.44 87 GLY A C 1
ATOM 685 O O . GLY A 1 87 ? -2.910 2.324 -12.562 1.00 94.44 87 GLY A O 1
ATOM 686 N N . PRO A 1 88 ? -1.982 2.482 -14.612 1.00 95.25 88 PRO A N 1
ATOM 687 C CA . PRO A 1 88 ? -3.135 1.929 -15.324 1.00 95.25 88 PRO A CA 1
ATOM 688 C C . PRO A 1 88 ? -3.484 0.520 -14.846 1.00 95.25 88 PRO A C 1
ATOM 690 O O . PRO A 1 88 ? -4.632 0.249 -14.526 1.00 95.25 88 PRO A O 1
ATOM 693 N N . LEU A 1 89 ? -2.478 -0.344 -14.673 1.00 94.62 89 LEU A N 1
ATOM 694 C CA . LEU A 1 89 ? -2.696 -1.709 -14.200 1.00 94.62 89 LEU A CA 1
ATOM 695 C C . LEU A 1 89 ? -3.346 -1.755 -12.806 1.00 94.62 89 LEU A C 1
ATOM 697 O O . LEU A 1 89 ? -4.249 -2.554 -12.567 1.00 94.62 89 LEU A O 1
ATOM 701 N N . LEU A 1 90 ? -2.892 -0.905 -11.880 1.00 96.19 90 LEU A N 1
ATOM 702 C CA . LEU A 1 90 ? -3.456 -0.804 -10.535 1.00 96.19 90 LEU A CA 1
ATOM 703 C C . LEU A 1 90 ? -4.896 -0.307 -10.572 1.00 96.19 90 LEU A C 1
ATOM 705 O O . LEU A 1 90 ? -5.731 -0.834 -9.839 1.00 96.19 90 LEU A O 1
ATOM 709 N N . LYS A 1 91 ? -5.178 0.673 -11.431 1.00 94.94 91 LYS A N 1
ATOM 710 C CA . LYS A 1 91 ? -6.524 1.193 -11.636 1.00 94.94 91 LYS A CA 1
ATOM 711 C C . LYS A 1 91 ? -7.448 0.102 -12.183 1.00 94.94 91 LYS A C 1
ATOM 713 O O . LYS A 1 91 ? -8.418 -0.242 -11.516 1.00 94.94 91 LYS A O 1
ATOM 718 N N . ASP A 1 92 ? -7.096 -0.499 -13.315 1.00 94.81 92 ASP A N 1
ATOM 719 C CA . ASP A 1 92 ? -7.936 -1.467 -14.027 1.00 94.81 92 ASP A CA 1
ATOM 720 C C . ASP A 1 92 ? -8.212 -2.715 -13.178 1.00 94.81 92 ASP A C 1
ATOM 722 O O . ASP A 1 92 ? -9.340 -3.197 -13.075 1.00 94.81 92 ASP A O 1
ATOM 726 N N . VAL A 1 93 ? -7.184 -3.247 -12.509 1.00 95.50 93 VAL A N 1
ATOM 727 C CA . VAL A 1 93 ? -7.357 -4.405 -11.621 1.00 95.50 93 VAL A CA 1
ATOM 728 C C . VAL A 1 93 ? -8.086 -4.004 -10.339 1.00 95.50 93 VAL A C 1
ATOM 730 O O . VAL A 1 93 ? -8.861 -4.802 -9.811 1.00 95.50 93 VAL A O 1
ATOM 733 N N . GLY A 1 94 ? -7.843 -2.793 -9.836 1.00 95.50 94 GLY A N 1
ATOM 734 C CA . GLY A 1 94 ? -8.425 -2.265 -8.607 1.00 95.50 94 GLY A CA 1
ATOM 735 C C . GLY A 1 94 ? -9.923 -1.984 -8.695 1.00 95.50 94 GLY A C 1
ATOM 736 O O . GLY A 1 94 ? -10.620 -2.173 -7.698 1.00 95.50 94 GLY A O 1
ATOM 737 N N . GLU A 1 95 ? -10.435 -1.613 -9.872 1.00 95.38 95 GLU A N 1
ATOM 738 C CA . GLU A 1 95 ? -11.866 -1.364 -10.111 1.00 95.38 95 GLU A CA 1
ATOM 739 C C . GLU A 1 95 ? -12.738 -2.564 -9.714 1.00 95.38 95 GLU A C 1
ATOM 741 O O . GLU A 1 95 ? -13.769 -2.394 -9.070 1.00 95.38 95 GLU A O 1
ATOM 746 N N . ALA A 1 96 ? -12.275 -3.792 -9.963 1.00 95.31 96 ALA A N 1
ATOM 747 C CA . ALA A 1 96 ? -12.987 -5.012 -9.573 1.00 95.31 96 ALA A CA 1
ATOM 748 C C . ALA A 1 96 ? -13.104 -5.225 -8.047 1.00 95.31 96 ALA A C 1
ATOM 750 O O . ALA A 1 96 ? -13.820 -6.123 -7.603 1.00 95.31 96 ALA A O 1
ATOM 751 N N . PHE A 1 97 ? -12.389 -4.439 -7.237 1.00 94.06 97 PHE A N 1
ATOM 752 C CA . PHE A 1 97 ? -12.369 -4.537 -5.776 1.00 94.06 97 PHE A CA 1
ATOM 753 C C . PHE A 1 97 ? -12.828 -3.248 -5.086 1.00 94.06 97 PHE A C 1
ATOM 755 O O . PHE A 1 97 ? -12.688 -3.141 -3.864 1.00 94.06 97 PHE A O 1
ATOM 762 N N . SER A 1 98 ? -13.399 -2.288 -5.825 1.00 92.06 98 SER A N 1
ATOM 763 C CA . SER A 1 98 ? -13.804 -0.978 -5.297 1.00 92.06 98 SER A CA 1
ATOM 764 C C . SER A 1 98 ? -14.795 -1.060 -4.138 1.00 92.06 98 SER A C 1
ATOM 766 O O . SER A 1 98 ? -14.865 -0.140 -3.324 1.00 92.06 98 SER A O 1
ATOM 768 N N . ASP A 1 99 ? -15.563 -2.144 -4.041 1.00 90.25 99 ASP A N 1
ATOM 769 C CA . ASP A 1 99 ? -16.548 -2.355 -2.975 1.00 90.25 99 ASP A CA 1
ATOM 770 C C . ASP A 1 99 ? -15.909 -2.757 -1.641 1.00 90.25 99 ASP A C 1
ATOM 772 O O . ASP A 1 99 ? -16.461 -2.473 -0.577 1.00 90.25 99 ASP A O 1
ATOM 776 N N . SER A 1 100 ? -14.725 -3.370 -1.689 1.00 89.81 100 SER A N 1
ATOM 777 C CA . SER A 1 100 ? -14.015 -3.918 -0.527 1.00 89.81 100 SER A CA 1
ATOM 778 C C . SER A 1 100 ? -12.747 -3.149 -0.161 1.00 89.81 100 SER A C 1
ATOM 780 O O . SER A 1 100 ? -12.296 -3.223 0.985 1.00 89.81 100 SER A O 1
ATOM 782 N N . LEU A 1 101 ? -12.143 -2.438 -1.113 1.00 91.25 101 LEU A N 1
ATOM 783 C CA . LEU A 1 101 ? -10.842 -1.794 -0.959 1.00 91.25 101 LEU A CA 1
ATOM 784 C C . LEU A 1 101 ? -10.914 -0.309 -1.332 1.00 91.25 101 LEU A C 1
ATOM 786 O O . LEU A 1 101 ? -11.556 0.079 -2.303 1.00 91.25 101 LEU A O 1
ATOM 790 N N . ASP A 1 102 ? -10.218 0.510 -0.550 1.00 91.38 102 ASP A N 1
ATOM 791 C CA . ASP A 1 102 ? -9.878 1.897 -0.860 1.00 91.38 102 ASP A CA 1
ATOM 792 C C . ASP A 1 102 ? -8.412 1.927 -1.306 1.00 91.38 102 ASP A C 1
ATOM 794 O O . ASP A 1 102 ? -7.493 2.003 -0.486 1.00 91.38 102 ASP A O 1
ATOM 798 N N . ILE A 1 103 ? -8.191 1.752 -2.608 1.00 93.94 103 ILE A N 1
ATOM 799 C CA . ILE A 1 103 ? -6.855 1.626 -3.194 1.00 93.94 103 ILE A CA 1
ATOM 800 C C . ILE A 1 103 ? -6.322 3.020 -3.530 1.00 93.94 103 ILE A C 1
ATOM 802 O O . ILE A 1 103 ? -6.966 3.779 -4.253 1.00 93.94 103 ILE A O 1
ATOM 806 N N . HIS A 1 104 ? -5.124 3.348 -3.045 1.00 93.81 104 HIS A N 1
ATOM 807 C CA . HIS A 1 104 ? -4.422 4.557 -3.459 1.00 93.81 104 HIS A CA 1
ATOM 808 C C . HIS A 1 104 ? -4.159 4.528 -4.970 1.00 93.81 104 HIS A C 1
ATOM 810 O O . HIS A 1 104 ? -3.592 3.565 -5.483 1.00 93.81 104 HIS A O 1
ATOM 816 N N . SER A 1 105 ? -4.560 5.586 -5.675 1.00 89.25 105 SER A N 1
ATOM 817 C CA . SER A 1 105 ? -4.624 5.610 -7.142 1.00 89.25 105 SER A CA 1
ATOM 818 C C . SER A 1 105 ? -3.272 5.455 -7.837 1.00 89.25 105 SER A C 1
ATOM 820 O O . SER A 1 105 ? -3.219 4.939 -8.949 1.00 89.25 105 SER A O 1
ATOM 822 N N . GLU A 1 106 ? -2.182 5.895 -7.205 1.00 91.75 106 GLU A N 1
ATOM 823 C CA . GLU A 1 106 ? -0.837 5.813 -7.777 1.00 91.75 106 GLU A CA 1
ATOM 824 C C . GLU A 1 106 ? 0.101 4.926 -6.947 1.00 91.75 106 GLU A C 1
ATOM 826 O O . GLU A 1 106 ? 0.113 5.015 -5.716 1.00 91.75 106 GLU A O 1
ATOM 831 N N . PRO A 1 107 ? 0.950 4.102 -7.580 1.00 94.69 107 PRO A N 1
ATOM 832 C CA . PRO A 1 107 ? 1.976 3.369 -6.858 1.00 94.69 107 PRO A CA 1
ATOM 833 C C . PRO A 1 107 ? 3.097 4.303 -6.378 1.00 94.69 107 PRO A C 1
ATOM 835 O O . PRO A 1 107 ? 3.568 5.188 -7.101 1.00 94.69 107 PRO A O 1
ATOM 838 N N . PHE A 1 108 ? 3.607 4.044 -5.177 1.00 93.94 108 PHE A N 1
ATOM 839 C CA . PHE A 1 108 ? 4.846 4.655 -4.702 1.00 93.94 108 PHE A CA 1
ATOM 840 C C . PHE A 1 108 ? 6.029 3.904 -5.297 1.00 93.94 108 PHE A C 1
ATOM 842 O O . PHE A 1 108 ? 6.136 2.698 -5.118 1.00 93.94 108 PHE A O 1
ATOM 849 N N . VAL A 1 109 ? 6.943 4.597 -5.971 1.00 91.94 109 VAL A N 1
ATOM 850 C CA . VAL A 1 109 ? 8.208 3.996 -6.414 1.00 91.94 109 VAL A CA 1
ATOM 851 C C . VAL A 1 109 ? 9.291 4.421 -5.442 1.00 91.94 109 VAL A C 1
ATOM 853 O O . VAL A 1 109 ? 9.522 5.616 -5.263 1.00 91.94 109 VAL A O 1
ATOM 856 N N . VAL A 1 110 ? 9.917 3.447 -4.789 1.00 90.06 110 VAL A N 1
ATOM 857 C CA . VAL A 1 110 ? 10.875 3.689 -3.710 1.00 90.06 110 VAL A CA 1
ATOM 858 C C . VAL A 1 110 ? 12.130 2.842 -3.883 1.00 90.06 110 VAL A C 1
ATOM 860 O O . VAL A 1 110 ? 12.047 1.702 -4.320 1.00 90.06 110 VAL A O 1
ATOM 863 N N . ASP A 1 111 ? 13.283 3.362 -3.470 1.00 87.50 111 ASP A N 1
ATOM 864 C CA . ASP A 1 111 ? 14.431 2.536 -3.084 1.00 87.50 111 ASP A CA 1
ATOM 865 C C . ASP A 1 111 ? 14.421 2.415 -1.558 1.00 87.50 111 ASP A C 1
ATOM 867 O O . ASP A 1 111 ? 14.700 3.386 -0.848 1.00 87.50 111 ASP A O 1
ATOM 871 N N . ALA A 1 112 ? 14.110 1.224 -1.038 1.00 87.38 112 ALA A N 1
ATOM 872 C CA . ALA A 1 112 ? 14.037 0.975 0.402 1.00 87.38 112 ALA A CA 1
ATOM 873 C C . ALA A 1 112 ? 15.365 1.220 1.151 1.00 87.38 112 ALA A C 1
ATOM 875 O O . ALA A 1 112 ? 15.359 1.363 2.375 1.00 87.38 112 ALA A O 1
ATOM 876 N N . ARG A 1 113 ? 16.504 1.301 0.448 1.00 85.25 113 ARG A N 1
ATOM 877 C CA . ARG A 1 113 ? 17.812 1.651 1.031 1.00 85.25 113 ARG A CA 1
ATOM 878 C C . ARG A 1 113 ? 17.972 3.161 1.230 1.00 85.25 113 ARG A C 1
ATOM 880 O O . ARG A 1 113 ? 18.810 3.595 2.018 1.00 85.25 113 ARG A O 1
ATOM 887 N N . SER A 1 114 ? 17.171 3.972 0.537 1.00 85.06 114 SER A N 1
ATOM 888 C CA . SER A 1 114 ? 17.230 5.432 0.574 1.00 85.06 114 SER A CA 1
ATOM 889 C C . SER A 1 114 ? 16.107 6.011 1.429 1.00 85.06 114 SER A C 1
ATOM 891 O O . SER A 1 114 ? 14.950 6.086 1.015 1.00 85.06 114 SER A O 1
ATOM 893 N N . ARG A 1 115 ? 16.456 6.534 2.614 1.00 87.19 115 ARG A N 1
ATOM 894 C CA . ARG A 1 115 ? 15.491 7.231 3.489 1.00 87.19 115 ARG A CA 1
ATOM 895 C C . ARG A 1 115 ? 14.772 8.376 2.773 1.00 87.19 115 ARG A C 1
ATOM 897 O O . ARG A 1 115 ? 13.587 8.584 3.004 1.00 87.19 115 ARG A O 1
ATOM 904 N N . LYS A 1 116 ? 15.480 9.094 1.892 1.00 87.56 116 LYS A N 1
ATOM 905 C CA . LYS A 1 116 ? 14.907 10.184 1.090 1.00 87.56 116 LYS A CA 1
ATOM 906 C C . LYS A 1 116 ? 13.815 9.667 0.151 1.00 87.56 116 LYS A C 1
ATOM 908 O O . LYS A 1 116 ? 12.774 10.299 0.044 1.00 87.56 116 LYS A O 1
ATOM 913 N N . SER A 1 117 ? 14.038 8.517 -0.487 1.00 86.12 117 SER A N 1
ATOM 914 C CA . SER A 1 117 ? 13.077 7.915 -1.418 1.00 86.12 117 SER A CA 1
ATOM 915 C C . SER A 1 117 ? 11.811 7.416 -0.717 1.00 86.12 117 SER A C 1
ATOM 917 O O . SER A 1 117 ? 10.718 7.567 -1.247 1.00 86.12 117 SER A O 1
ATOM 919 N N . VAL A 1 118 ? 11.938 6.881 0.500 1.00 90.69 118 VAL A N 1
ATOM 920 C CA . VAL A 1 118 ? 10.803 6.347 1.276 1.00 90.69 118 VAL A CA 1
ATOM 921 C C . VAL A 1 118 ? 9.991 7.450 1.975 1.00 90.69 118 VAL A C 1
ATOM 923 O O . VAL A 1 118 ? 8.888 7.200 2.459 1.00 90.69 118 VAL A O 1
ATOM 926 N N . GLN A 1 119 ? 10.502 8.682 2.035 1.00 92.75 119 GLN A N 1
ATOM 927 C CA . GLN A 1 119 ? 9.900 9.754 2.828 1.00 92.75 119 GLN A CA 1
ATOM 928 C C . GLN A 1 119 ? 8.458 10.076 2.407 1.00 92.75 119 GLN A C 1
ATOM 930 O O . GLN A 1 119 ? 7.611 10.254 3.277 1.00 92.75 119 GLN A O 1
ATOM 935 N N . GLU A 1 120 ? 8.160 10.114 1.108 1.00 92.69 120 GLU A N 1
ATOM 936 C CA . GLU A 1 120 ? 6.809 10.399 0.605 1.00 92.69 120 GLU A CA 1
ATOM 937 C C . GLU A 1 120 ? 5.807 9.313 1.030 1.00 92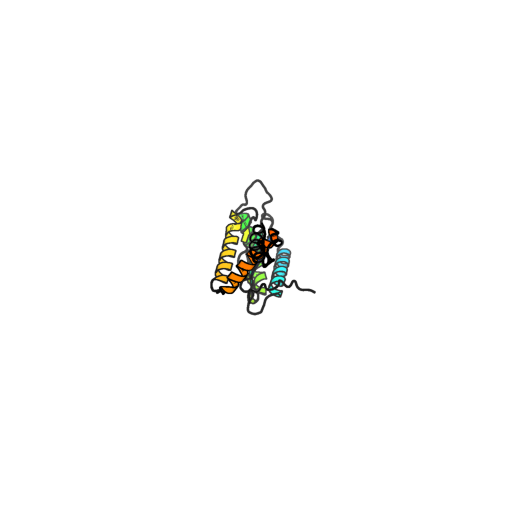.69 120 GLU A C 1
ATOM 939 O O . GLU A 1 120 ? 4.768 9.620 1.613 1.00 92.69 120 GLU A O 1
ATOM 944 N N . LEU A 1 121 ? 6.174 8.038 0.850 1.00 94.06 121 LEU A N 1
ATOM 945 C CA . LEU A 1 121 ? 5.382 6.894 1.311 1.00 94.06 121 LEU A CA 1
ATOM 946 C C . LEU A 1 121 ? 5.156 6.953 2.827 1.00 94.06 121 LEU A C 1
ATOM 948 O O . LEU A 1 121 ? 4.041 6.746 3.300 1.00 94.06 121 LEU A O 1
ATOM 952 N N . LYS A 1 122 ? 6.198 7.275 3.604 1.00 95.00 122 LYS A N 1
ATOM 953 C CA . LYS A 1 122 ? 6.089 7.424 5.060 1.00 95.00 122 LYS A CA 1
ATOM 954 C C . LYS A 1 122 ? 5.072 8.505 5.434 1.00 95.00 122 LYS A C 1
ATOM 956 O O . LYS A 1 122 ? 4.232 8.257 6.294 1.00 95.00 122 LYS A O 1
ATOM 961 N N . GLN A 1 123 ? 5.148 9.684 4.817 1.00 95.31 123 GLN A N 1
ATOM 962 C CA . GLN A 1 123 ? 4.225 10.785 5.107 1.00 95.31 123 GLN A CA 1
ATOM 963 C C . GLN A 1 123 ? 2.787 10.434 4.719 1.00 95.31 123 GLN A C 1
ATOM 965 O O . GLN A 1 123 ? 1.857 10.708 5.477 1.00 95.31 123 GLN A O 1
ATOM 970 N N . HIS A 1 124 ? 2.599 9.751 3.589 1.00 93.12 124 HIS A N 1
ATOM 971 C CA . HIS A 1 124 ? 1.290 9.245 3.196 1.00 93.12 124 HIS A CA 1
ATOM 972 C C . HIS A 1 124 ? 0.705 8.291 4.248 1.00 93.12 124 HIS A C 1
ATOM 974 O O . HIS A 1 124 ? -0.423 8.479 4.696 1.00 93.12 124 HIS A O 1
ATOM 980 N N . LEU A 1 125 ? 1.483 7.304 4.701 1.00 91.88 125 LEU A N 1
ATOM 981 C CA . LEU A 1 125 ? 1.023 6.347 5.710 1.00 91.88 125 LEU A CA 1
ATOM 982 C C . LEU A 1 125 ? 0.708 7.027 7.049 1.00 91.88 125 LEU A C 1
ATOM 984 O O . LEU A 1 125 ? -0.320 6.721 7.649 1.00 91.88 125 LEU A O 1
ATOM 988 N N . LEU A 1 126 ? 1.551 7.964 7.498 1.00 91.19 126 LEU A N 1
ATOM 989 C CA . LEU A 1 126 ? 1.313 8.718 8.732 1.00 91.19 126 LEU A CA 1
ATOM 990 C C . LEU A 1 126 ? 0.031 9.546 8.640 1.00 91.19 126 LEU A C 1
ATOM 992 O O . LEU A 1 126 ? -0.845 9.381 9.482 1.00 91.19 126 LEU A O 1
ATOM 996 N N . SER A 1 127 ? -0.131 10.341 7.580 1.00 90.75 127 SER A N 1
ATOM 997 C CA . SER A 1 127 ? -1.343 11.146 7.386 1.00 90.75 127 SER A CA 1
ATOM 998 C C . SER A 1 127 ? -2.612 10.290 7.316 1.00 90.75 127 SER A C 1
ATOM 1000 O O . SER A 1 127 ? -3.649 10.670 7.857 1.00 90.75 127 SER A O 1
ATOM 1002 N N . LYS A 1 128 ? -2.557 9.101 6.701 1.00 86.69 128 LYS A N 1
ATOM 1003 C CA . LYS A 1 128 ? -3.692 8.168 6.670 1.00 86.69 128 LYS A CA 1
ATOM 1004 C C . LYS A 1 128 ? -4.053 7.652 8.057 1.00 86.69 128 LYS A C 1
ATOM 1006 O O . LYS A 1 128 ? -5.233 7.631 8.397 1.00 86.69 128 LYS A O 1
ATOM 1011 N N . VAL A 1 129 ? -3.058 7.270 8.856 1.00 83.38 129 VAL A N 1
ATOM 1012 C CA . VAL A 1 129 ? -3.271 6.815 10.236 1.00 83.38 129 VAL A CA 1
ATOM 1013 C C . VAL A 1 129 ? -3.804 7.951 11.109 1.00 83.38 129 VAL A C 1
ATOM 1015 O O . VAL A 1 129 ? -4.790 7.759 11.811 1.00 83.38 129 VAL A O 1
ATOM 1018 N N . GLU A 1 130 ? -3.215 9.143 11.029 1.00 85.00 130 GLU A N 1
ATOM 1019 C CA . GLU A 1 130 ? -3.673 10.326 11.765 1.00 85.00 130 GLU A CA 1
ATOM 1020 C C . GLU A 1 130 ? -5.128 10.664 11.432 1.00 85.00 130 GLU A C 1
ATOM 1022 O O . GLU A 1 130 ? -5.941 10.846 12.335 1.00 85.00 130 GLU A O 1
ATOM 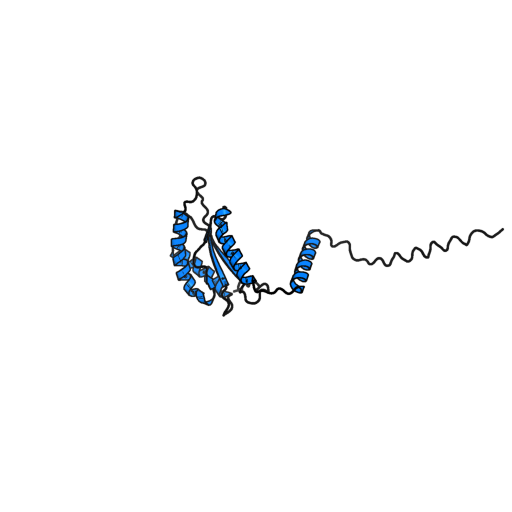1027 N N . ASN A 1 131 ? -5.489 10.661 10.146 1.00 84.69 131 ASN A N 1
ATOM 1028 C CA . ASN A 1 131 ? -6.864 10.900 9.712 1.00 84.69 131 ASN A CA 1
ATOM 1029 C C . ASN A 1 131 ? -7.827 9.807 10.193 1.00 84.69 131 ASN A C 1
ATOM 1031 O O . ASN A 1 131 ? -8.934 10.122 10.620 1.00 84.69 131 ASN A O 1
ATOM 1035 N N . ALA A 1 132 ? -7.416 8.536 10.157 1.00 78.81 132 ALA A N 1
ATOM 1036 C CA . ALA A 1 132 ? -8.240 7.427 10.636 1.00 78.81 132 ALA A CA 1
ATOM 1037 C C . ALA A 1 132 ? -8.465 7.466 12.158 1.00 78.81 132 ALA A C 1
ATOM 1039 O O . ALA A 1 132 ? -9.495 6.996 12.639 1.00 78.81 132 ALA A O 1
ATOM 1040 N N . LEU A 1 133 ? -7.511 8.016 12.915 1.00 79.31 133 LEU A N 1
ATOM 1041 C CA . LEU A 1 133 ? -7.549 8.069 14.378 1.00 79.31 133 LEU A CA 1
ATOM 1042 C C . LEU A 1 133 ? -8.066 9.397 14.944 1.00 79.31 133 LEU A C 1
ATOM 1044 O O . LEU A 1 133 ? -8.343 9.461 16.140 1.00 79.31 133 LEU A O 1
ATOM 1048 N N . LYS A 1 134 ? -8.221 10.439 14.119 1.00 80.69 134 LYS A N 1
ATOM 1049 C CA . LYS A 1 134 ? -8.545 11.810 14.551 1.00 80.69 134 LYS A CA 1
ATOM 1050 C C . LYS A 1 134 ? -9.757 11.905 15.483 1.00 80.69 134 LYS A C 1
ATOM 1052 O O . LYS A 1 134 ? -9.722 12.659 16.451 1.00 80.69 134 LYS A O 1
ATOM 1057 N N . ASP A 1 135 ? -10.796 11.118 15.215 1.00 77.50 135 ASP A N 1
ATOM 1058 C CA . ASP A 1 135 ? -12.060 11.153 15.961 1.00 77.50 135 ASP A CA 1
ATOM 1059 C C . ASP A 1 135 ? -12.204 9.995 16.966 1.00 77.50 135 ASP A C 1
ATOM 1061 O O . ASP A 1 135 ? -13.247 9.825 17.606 1.00 77.50 135 ASP A O 1
ATOM 1065 N N . VAL A 1 136 ? -11.157 9.179 17.130 1.00 78.56 136 VAL A N 1
ATOM 1066 C CA . VAL A 1 136 ? -11.170 8.035 18.042 1.00 78.56 136 VAL A CA 1
ATOM 1067 C C . VAL A 1 136 ? -10.915 8.521 19.465 1.00 78.56 136 VAL A C 1
ATOM 1069 O O . VAL A 1 136 ? -9.790 8.815 19.866 1.00 78.56 136 VAL A O 1
ATOM 1072 N N . LYS A 1 137 ? -11.978 8.569 20.271 1.00 78.38 137 LYS A N 1
ATOM 1073 C CA . LYS A 1 137 ? -11.866 8.805 21.714 1.00 78.38 137 LYS A CA 1
ATOM 1074 C C . LYS A 1 137 ? -11.406 7.525 22.399 1.00 78.38 137 LYS A C 1
ATOM 1076 O O . LYS A 1 137 ? -12.150 6.549 22.446 1.00 78.38 137 LYS A O 1
ATOM 1081 N N . ILE A 1 138 ? -10.202 7.544 22.958 1.00 79.00 138 ILE A N 1
ATOM 1082 C CA . ILE A 1 138 ? -9.673 6.435 23.755 1.00 79.00 138 ILE A CA 1
ATOM 1083 C C . ILE A 1 138 ? -10.043 6.686 25.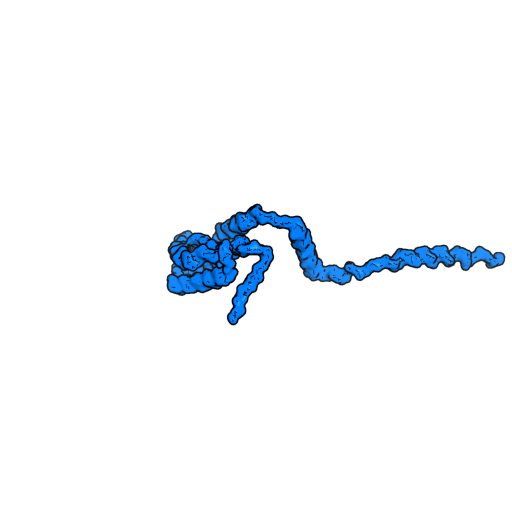222 1.00 79.00 138 ILE A C 1
ATOM 1085 O O . ILE A 1 138 ? -9.597 7.685 25.792 1.00 79.00 138 ILE A O 1
ATOM 1089 N N . PRO A 1 139 ? -10.858 5.826 25.861 1.00 85.50 139 PRO A N 1
ATOM 1090 C CA . PRO A 1 139 ? -11.151 5.958 27.282 1.00 85.50 139 PRO A CA 1
ATOM 1091 C C . PRO A 1 139 ? -9.871 5.892 28.119 1.00 85.50 139 PRO A C 1
ATOM 1093 O O . PRO A 1 139 ? -8.996 5.067 27.858 1.00 85.50 139 PRO A O 1
ATOM 1096 N N . LYS A 1 140 ? -9.788 6.711 29.173 1.00 87.75 140 LYS A N 1
ATOM 1097 C CA . LYS A 1 140 ? -8.616 6.780 30.062 1.00 87.75 140 LYS A CA 1
ATOM 1098 C C . LYS A 1 140 ? -8.204 5.408 30.615 1.00 87.75 140 LYS A C 1
ATOM 1100 O O . LYS A 1 140 ? -7.021 5.095 30.645 1.00 87.75 140 LYS A O 1
ATOM 1105 N N . LEU A 1 141 ? -9.178 4.563 30.955 1.00 88.12 141 LEU A N 1
ATOM 1106 C CA . LEU A 1 141 ? -8.932 3.204 31.443 1.00 88.12 141 LEU A CA 1
ATOM 1107 C C . LEU A 1 141 ? -8.119 2.355 30.449 1.00 88.12 141 LEU A C 1
ATOM 1109 O O . LEU A 1 141 ? -7.271 1.570 30.859 1.00 88.12 141 LEU A O 1
ATOM 1113 N N . CYS A 1 142 ? -8.333 2.518 29.140 1.00 84.25 142 CYS A N 1
ATOM 1114 C CA . CYS A 1 142 ? -7.553 1.804 28.129 1.00 84.25 142 CYS A CA 1
ATOM 1115 C C . CYS A 1 142 ? -6.080 2.239 28.136 1.00 84.25 142 CYS A C 1
ATOM 1117 O O . CYS A 1 142 ? -5.204 1.402 27.927 1.00 84.25 142 CYS A O 1
ATOM 1119 N N . LEU A 1 143 ? -5.810 3.521 28.401 1.00 87.31 143 LEU A N 1
ATOM 1120 C CA . LEU A 1 143 ? -4.449 4.043 28.541 1.00 87.31 143 LEU A CA 1
ATOM 1121 C C . LEU A 1 143 ? -3.781 3.486 29.803 1.00 87.31 143 LEU A C 1
ATOM 1123 O O . LEU A 1 143 ? -2.667 2.980 29.724 1.00 87.31 143 LEU A O 1
ATOM 1127 N N . GLU A 1 144 ? -4.492 3.480 30.932 1.00 91.62 144 GLU A N 1
ATOM 1128 C CA . GLU A 1 144 ? -3.995 2.932 32.204 1.00 91.62 144 GLU A CA 1
ATOM 1129 C C . GLU A 1 144 ? -3.668 1.430 32.088 1.00 91.62 144 GLU A C 1
ATOM 1131 O O . GLU A 1 144 ? -2.607 0.978 32.523 1.00 91.62 144 GLU A O 1
ATOM 1136 N N . ILE A 1 145 ? -4.535 0.650 31.429 1.00 92.56 145 ILE A N 1
ATOM 1137 C CA . ILE A 1 145 ? -4.276 -0.769 31.137 1.00 92.56 145 ILE A CA 1
ATOM 1138 C C . ILE A 1 145 ? -3.052 -0.921 30.224 1.00 92.56 145 ILE A C 1
ATOM 1140 O O . ILE A 1 145 ? -2.220 -1.799 30.455 1.00 92.56 145 ILE A O 1
ATOM 1144 N N . HIS A 1 146 ? -2.919 -0.087 29.189 1.00 88.31 146 HIS A N 1
ATOM 1145 C CA . HIS A 1 146 ? -1.777 -0.141 28.279 1.00 88.31 146 HIS A CA 1
ATOM 1146 C C . HIS A 1 146 ? -0.451 0.121 29.007 1.00 88.31 146 HIS A C 1
ATOM 1148 O O . HIS A 1 146 ? 0.495 -0.653 28.856 1.00 88.31 146 HIS A O 1
ATOM 1154 N N . GLU A 1 147 ? -0.396 1.161 29.839 1.00 92.19 147 GLU A N 1
ATOM 1155 C CA . GLU A 1 147 ? 0.772 1.493 30.660 1.00 92.19 147 GLU A CA 1
ATOM 1156 C C . GLU A 1 147 ? 1.131 0.357 31.622 1.00 92.19 147 GLU A C 1
ATOM 1158 O O . GLU A 1 147 ? 2.295 -0.048 31.695 1.00 92.19 147 GLU A O 1
ATOM 1163 N N . PHE A 1 148 ? 0.133 -0.225 32.293 1.00 92.44 148 PHE A N 1
ATOM 1164 C CA . PHE A 1 148 ? 0.333 -1.386 33.155 1.00 92.44 148 PHE A CA 1
ATOM 1165 C C . PHE A 1 148 ? 0.944 -2.573 32.394 1.00 92.44 148 PHE A C 1
ATOM 1167 O O . PHE A 1 148 ? 1.894 -3.201 32.867 1.00 92.44 148 PHE A O 1
ATOM 1174 N N . LEU A 1 149 ? 0.440 -2.877 31.193 1.00 92.00 149 LEU A N 1
ATOM 1175 C CA . LEU A 1 149 ? 0.964 -3.964 30.362 1.00 92.00 149 LEU A CA 1
ATOM 1176 C C . LEU A 1 149 ? 2.404 -3.699 29.894 1.00 92.00 149 LEU A C 1
ATOM 1178 O O . LEU A 1 149 ? 3.217 -4.630 29.846 1.00 92.00 149 LEU A O 1
ATOM 1182 N N . LEU A 1 150 ? 2.742 -2.447 29.567 1.00 91.12 150 LEU A N 1
ATOM 1183 C CA . LEU A 1 150 ? 4.107 -2.050 29.210 1.00 91.12 150 LEU A CA 1
ATOM 1184 C C . LEU A 1 150 ? 5.072 -2.216 30.390 1.00 91.12 150 LEU A C 1
ATOM 1186 O O . LEU A 1 150 ? 6.153 -2.793 30.222 1.00 91.12 150 LEU A O 1
ATOM 1190 N N . ASP A 1 151 ? 4.676 -1.770 31.582 1.00 91.75 151 ASP A N 1
ATOM 1191 C CA . ASP A 1 151 ? 5.458 -1.939 32.808 1.00 91.75 151 ASP A CA 1
ATOM 1192 C C . ASP A 1 151 ? 5.648 -3.427 33.143 1.00 91.75 151 ASP A C 1
ATOM 1194 O O . ASP A 1 151 ? 6.772 -3.892 33.356 1.00 91.75 151 ASP A O 1
ATOM 1198 N N . TRP A 1 152 ? 4.577 -4.221 33.070 1.00 88.00 152 TRP A N 1
ATOM 1199 C CA . TRP A 1 152 ? 4.638 -5.665 33.291 1.00 88.00 152 TRP A CA 1
ATOM 1200 C C . TRP A 1 152 ? 5.624 -6.363 32.341 1.00 88.00 152 TRP A C 1
ATOM 1202 O O . TRP A 1 152 ? 6.474 -7.149 32.782 1.00 88.00 152 TRP A O 1
ATOM 1212 N N . LYS A 1 153 ? 5.575 -6.038 31.040 1.00 87.56 153 LYS A N 1
ATOM 1213 C CA . LYS A 1 153 ? 6.512 -6.567 30.034 1.00 87.56 153 LYS A CA 1
ATOM 1214 C C . LYS A 1 153 ? 7.962 -6.194 30.360 1.00 87.56 153 LYS A C 1
ATOM 1216 O O . LYS A 1 153 ? 8.841 -7.054 30.284 1.00 87.56 153 LYS A O 1
ATOM 1221 N N . SER A 1 154 ? 8.207 -4.944 30.754 1.00 86.81 154 SER A N 1
ATOM 1222 C CA . SER A 1 154 ? 9.535 -4.438 31.130 1.00 86.81 154 SER A CA 1
ATOM 1223 C C . SER A 1 154 ? 10.104 -5.170 32.352 1.00 86.81 154 SER A C 1
ATOM 1225 O O . SER A 1 154 ? 11.258 -5.603 32.344 1.00 86.81 154 SER A O 1
ATOM 1227 N N . ARG A 1 155 ? 9.283 -5.412 33.382 1.00 79.12 155 ARG A N 1
ATOM 1228 C CA . ARG A 1 155 ? 9.684 -6.155 34.593 1.00 79.12 155 ARG A CA 1
ATOM 1229 C C . ARG A 1 155 ? 9.995 -7.623 34.315 1.00 79.12 155 ARG A C 1
ATOM 1231 O O . ARG A 1 155 ? 10.936 -8.169 34.890 1.00 79.12 155 ARG A O 1
ATOM 1238 N N . LYS A 1 156 ? 9.238 -8.256 33.410 1.00 72.88 156 LYS A N 1
ATOM 1239 C CA . LYS A 1 156 ? 9.479 -9.643 32.983 1.00 72.88 156 LYS A CA 1
ATOM 1240 C C . LYS A 1 156 ? 10.808 -9.787 32.234 1.00 72.88 156 LYS A C 1
ATOM 1242 O O . LYS A 1 156 ? 11.538 -10.735 32.496 1.00 72.88 156 LYS A O 1
ATOM 1247 N N . GLN A 1 157 ? 11.152 -8.838 31.361 1.00 67.38 157 GLN A N 1
ATOM 1248 C CA . GLN A 1 157 ? 12.445 -8.837 30.660 1.00 67.38 157 GLN A CA 1
ATOM 1249 C C . GLN A 1 157 ? 13.635 -8.585 31.594 1.00 67.38 157 GLN A C 1
ATOM 1251 O O . GLN A 1 157 ? 14.725 -9.085 31.342 1.00 67.38 157 GLN A O 1
ATOM 1256 N N . LYS A 1 158 ? 13.424 -7.852 32.691 1.00 69.94 158 LYS A N 1
ATOM 1257 C CA . LYS A 1 158 ? 14.454 -7.559 33.697 1.00 69.94 158 LYS A CA 1
ATOM 1258 C C . LYS A 1 158 ? 14.609 -8.645 34.775 1.00 69.94 158 LYS A C 1
ATOM 1260 O O . LYS A 1 158 ? 15.406 -8.465 35.687 1.00 69.94 158 LYS A O 1
ATOM 1265 N N . GLY A 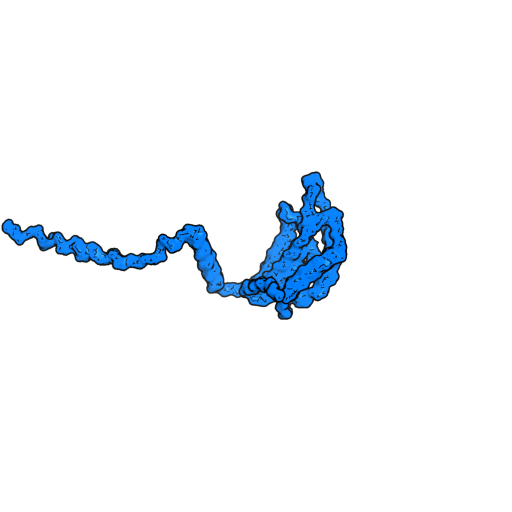1 159 ? 13.849 -9.745 34.715 1.00 55.81 159 GLY A N 1
ATOM 1266 C CA . GLY A 1 159 ? 13.942 -10.842 35.692 1.00 55.81 159 GLY A CA 1
ATOM 1267 C C . GLY A 1 159 ? 13.491 -10.488 37.121 1.00 55.81 159 GLY A C 1
ATOM 1268 O O . GLY A 1 159 ? 13.838 -11.194 38.060 1.00 55.81 159 GLY A O 1
ATOM 1269 N N . VAL A 1 160 ? 12.705 -9.421 37.315 1.00 58.66 160 VAL A N 1
ATOM 1270 C CA . VAL A 1 160 ? 12.431 -8.809 38.642 1.00 58.66 160 VAL A CA 1
ATOM 1271 C C . VAL A 1 160 ? 11.299 -9.506 39.429 1.00 58.66 160 VAL A C 1
ATOM 1273 O O . VAL A 1 160 ? 10.753 -8.957 40.377 1.00 58.66 160 VAL A O 1
ATOM 1276 N N . TRP A 1 161 ? 10.914 -10.736 39.083 1.00 55.34 161 TRP A N 1
ATOM 1277 C CA . TRP A 1 161 ? 9.765 -11.407 39.721 1.00 55.34 161 TRP A CA 1
ATOM 1278 C C . TRP A 1 161 ? 10.109 -12.300 40.920 1.00 55.34 161 TRP A C 1
ATOM 1280 O O . TRP A 1 161 ? 9.217 -12.920 41.489 1.00 55.34 161 TRP A O 1
ATOM 1290 N N . LEU A 1 162 ? 11.367 -12.326 41.364 1.00 47.81 162 LEU A N 1
ATOM 1291 C CA . LEU A 1 162 ? 11.791 -13.097 42.536 1.00 47.81 162 LEU A CA 1
ATOM 1292 C C . LEU A 1 162 ? 12.193 -12.218 43.726 1.00 47.81 162 LEU A C 1
ATOM 1294 O O . LEU A 1 162 ? 13.187 -12.518 44.361 1.00 47.81 162 LEU A O 1
ATOM 1298 N N . THR A 1 163 ? 11.461 -11.152 44.065 1.00 51.12 163 THR A N 1
ATOM 1299 C CA . THR A 1 163 ? 11.614 -10.487 45.385 1.00 51.12 163 THR A CA 1
ATOM 1300 C C . THR A 1 163 ? 10.514 -9.462 45.654 1.00 51.12 163 THR A C 1
ATOM 1302 O O . THR A 1 163 ? 10.781 -8.285 45.848 1.00 51.12 163 THR A O 1
ATOM 1305 N N . SER A 1 164 ? 9.247 -9.864 45.691 1.00 50.62 164 SER A N 1
ATOM 1306 C CA . SER A 1 164 ? 8.236 -9.049 46.381 1.00 50.62 164 SER A CA 1
ATOM 1307 C C . SER A 1 164 ? 6.938 -9.828 46.489 1.00 50.62 164 SER A C 1
ATOM 1309 O O . SER A 1 164 ? 6.059 -9.644 45.662 1.00 50.62 164 SER A O 1
ATOM 1311 N N . GLN A 1 165 ? 6.853 -10.739 47.460 1.00 43.25 165 GLN A N 1
ATOM 1312 C CA . GLN A 1 165 ? 5.652 -10.994 48.266 1.00 43.25 165 GLN A CA 1
ATOM 1313 C C . GLN A 1 165 ? 6.034 -11.929 49.432 1.00 43.25 165 GLN A C 1
ATOM 1315 O O . GLN A 1 165 ? 5.885 -13.143 49.372 1.00 43.25 165 GLN A O 1
ATOM 1320 N N . GLN A 1 166 ? 6.531 -11.343 50.522 1.00 35.78 166 GLN A N 1
ATOM 1321 C CA . GLN A 1 166 ? 6.230 -11.827 51.870 1.00 35.78 166 GLN A CA 1
ATOM 1322 C C . GLN A 1 166 ? 5.885 -10.601 52.725 1.00 35.78 166 GLN A C 1
ATOM 1324 O O . GLN A 1 166 ? 6.740 -9.725 52.884 1.00 35.78 166 GLN A O 1
ATOM 1329 N N . PRO A 1 167 ? 4.660 -10.495 53.268 1.00 38.75 167 PRO A N 1
ATOM 1330 C CA . PRO A 1 167 ? 4.348 -9.497 54.278 1.00 38.75 167 PRO A CA 1
ATOM 1331 C C . PRO A 1 167 ? 5.148 -9.825 55.541 1.00 38.75 167 PRO A C 1
ATOM 1333 O O . PRO A 1 167 ? 5.099 -10.935 56.071 1.00 38.75 167 PRO A O 1
ATOM 1336 N N . SER A 1 168 ? 5.922 -8.860 56.019 1.00 44.12 168 SER A N 1
ATOM 1337 C CA . SER A 1 168 ? 6.758 -8.974 57.207 1.00 44.12 168 SER A CA 1
ATOM 1338 C C . SER A 1 168 ? 5.935 -8.856 58.497 1.00 44.12 168 SER A C 1
ATOM 1340 O O . SER A 1 168 ? 6.123 -7.936 59.285 1.00 44.12 168 SER A O 1
ATOM 1342 N N . GLU A 1 169 ? 5.082 -9.841 58.791 1.00 41.19 169 GLU A N 1
ATOM 1343 C CA . GLU A 1 169 ? 4.425 -9.959 60.110 1.00 41.19 169 GLU A CA 1
ATOM 1344 C C . GLU A 1 169 ? 5.390 -10.366 61.251 1.00 41.19 169 GLU A C 1
ATOM 1346 O O . GLU A 1 169 ? 5.035 -10.380 62.428 1.00 41.19 169 GLU A O 1
ATOM 1351 N N . GLY A 1 170 ? 6.665 -10.636 60.961 1.00 42.84 170 GLY A N 1
ATOM 1352 C CA . GLY A 1 170 ? 7.633 -11.107 61.960 1.00 42.84 170 GLY A CA 1
ATOM 1353 C C . GLY A 1 170 ? 8.333 -10.034 62.808 1.00 42.84 170 GLY A C 1
ATOM 1354 O O . GLY A 1 170 ? 9.085 -10.387 63.720 1.00 42.84 170 GLY A O 1
ATOM 1355 N N . ARG A 1 171 ? 8.152 -8.731 62.539 1.00 41.53 171 ARG A N 1
ATOM 1356 C CA . ARG A 1 171 ? 9.015 -7.673 63.120 1.00 41.53 171 ARG A CA 1
ATOM 1357 C C . ARG A 1 171 ? 8.398 -6.862 64.269 1.00 41.53 171 ARG A C 1
ATOM 1359 O O . ARG A 1 171 ? 8.962 -5.846 64.660 1.00 41.53 171 ARG A O 1
ATOM 1366 N N . LEU A 1 172 ? 7.310 -7.348 64.872 1.00 45.38 172 LEU A N 1
ATOM 1367 C CA . LEU A 1 172 ? 6.715 -6.759 66.087 1.00 45.38 172 LEU A CA 1
ATOM 1368 C C . LEU A 1 172 ? 6.806 -7.648 67.342 1.00 45.38 172 LEU A C 1
ATOM 1370 O O . LEU A 1 172 ? 6.579 -7.162 68.444 1.00 45.38 172 LEU A O 1
ATOM 1374 N N . ARG A 1 173 ? 7.248 -8.912 67.240 1.00 46.66 173 ARG A N 1
ATOM 1375 C CA . ARG A 1 173 ? 7.354 -9.813 68.412 1.00 46.66 173 ARG A CA 1
ATOM 1376 C C . ARG A 1 173 ? 8.725 -9.884 69.097 1.00 46.66 173 ARG A C 1
ATOM 1378 O O . ARG A 1 173 ? 8.819 -10.436 70.187 1.00 46.66 173 ARG A O 1
ATOM 1385 N N . ARG A 1 174 ? 9.790 -9.285 68.543 1.00 43.75 174 ARG A N 1
ATOM 1386 C CA . ARG A 1 174 ? 11.137 -9.336 69.166 1.00 43.75 174 ARG A CA 1
ATOM 1387 C C . ARG A 1 174 ? 11.464 -8.195 70.135 1.00 43.75 174 ARG A C 1
ATOM 1389 O O . ARG A 1 174 ? 12.445 -8.306 70.861 1.00 43.75 174 ARG A O 1
ATOM 1396 N N . LYS A 1 175 ? 10.637 -7.146 70.231 1.00 46.16 175 LYS A N 1
ATOM 1397 C CA . LYS A 1 175 ? 10.815 -6.090 71.253 1.00 46.16 175 LYS A CA 1
ATOM 1398 C C . LYS A 1 175 ? 10.087 -6.364 72.578 1.00 46.16 175 LYS A C 1
ATOM 1400 O O . LYS A 1 175 ? 10.423 -5.738 73.573 1.00 46.16 175 LYS A O 1
ATOM 1405 N N . ALA A 1 176 ? 9.188 -7.351 72.637 1.00 49.19 176 ALA A N 1
ATOM 1406 C CA . ALA A 1 176 ? 8.490 -7.734 73.873 1.00 49.19 176 ALA A CA 1
ATOM 1407 C C . ALA A 1 176 ? 9.228 -8.793 74.726 1.00 49.19 176 ALA A C 1
ATOM 1409 O O . ALA A 1 176 ? 8.849 -9.028 75.868 1.00 49.19 176 ALA A O 1
ATOM 1410 N N . LEU A 1 177 ? 10.298 -9.415 74.208 1.00 49.12 177 LEU A N 1
ATOM 1411 C CA . LEU A 1 177 ? 11.035 -10.493 74.896 1.00 49.12 177 LEU A CA 1
ATOM 1412 C C . LEU A 1 177 ? 12.461 -10.119 75.338 1.00 49.12 177 LEU A C 1
ATOM 1414 O O . LEU A 1 177 ? 13.097 -10.891 76.049 1.00 49.12 177 LEU A O 1
ATOM 1418 N N . LEU A 1 178 ? 12.945 -8.920 74.997 1.00 50.97 178 LEU A N 1
ATOM 1419 C CA . LEU A 1 178 ? 14.251 -8.402 75.441 1.00 50.97 178 LEU A CA 1
ATOM 1420 C C . LEU A 1 178 ? 14.153 -7.337 76.551 1.00 50.97 178 LEU A C 1
ATOM 1422 O O . LEU A 1 178 ? 15.171 -6.961 77.120 1.00 50.97 178 LEU A O 1
ATOM 1426 N N . GLY A 1 179 ? 12.940 -6.908 76.921 1.00 47.62 179 GLY A N 1
ATOM 1427 C CA . GLY A 1 179 ? 12.690 -5.986 78.041 1.00 47.62 179 GLY A CA 1
ATOM 1428 C C . GLY A 1 179 ? 12.358 -6.656 79.383 1.00 47.62 179 GLY A C 1
ATOM 1429 O O . GLY A 1 179 ? 12.184 -5.957 80.372 1.00 47.62 179 GLY A O 1
ATOM 1430 N N . LYS A 1 180 ? 12.261 -7.994 79.446 1.00 50.53 180 LYS A N 1
ATOM 1431 C CA . LYS A 1 180 ? 11.797 -8.733 80.644 1.00 50.53 180 LYS A CA 1
ATOM 1432 C C . LYS A 1 180 ? 12.843 -9.637 81.317 1.00 50.53 180 LYS A C 1
ATOM 1434 O O . LYS A 1 180 ? 12.500 -10.381 82.223 1.00 50.53 180 LYS A O 1
ATOM 1439 N N . ARG A 1 181 ? 14.121 -9.565 80.917 1.00 50.75 181 ARG A N 1
ATOM 1440 C CA . ARG A 1 181 ? 15.230 -10.348 81.518 1.00 50.75 181 ARG A CA 1
ATOM 1441 C C . ARG A 1 181 ? 16.294 -9.509 82.247 1.00 50.75 181 ARG A C 1
ATOM 1443 O O . ARG A 1 181 ? 17.383 -10.000 82.502 1.00 50.75 181 ARG A O 1
ATOM 1450 N N . ARG A 1 182 ? 15.987 -8.256 82.609 1.00 49.66 182 ARG A N 1
ATOM 1451 C CA . ARG A 1 182 ? 16.886 -7.378 83.394 1.00 49.66 182 ARG A CA 1
ATOM 1452 C C . ARG A 1 182 ? 16.331 -6.923 84.755 1.00 49.66 182 ARG A C 1
ATOM 1454 O O . ARG A 1 182 ? 16.900 -6.026 85.355 1.00 49.66 182 ARG A O 1
ATOM 1461 N N . GLN A 1 183 ? 15.268 -7.553 85.265 1.00 51.41 183 GLN A N 1
ATOM 1462 C CA . GLN A 1 183 ? 14.722 -7.270 86.610 1.00 51.41 183 GLN A CA 1
ATOM 1463 C C . GLN A 1 183 ? 14.637 -8.494 87.543 1.00 51.41 183 GLN A C 1
ATOM 1465 O O . GLN A 1 183 ? 13.956 -8.447 88.558 1.00 51.41 183 GLN A O 1
ATOM 1470 N N . GLN A 1 184 ? 15.356 -9.580 87.255 1.00 53.03 184 GLN A N 1
ATOM 1471 C CA . GLN A 1 184 ? 15.537 -10.686 88.207 1.00 53.03 184 GLN A CA 1
ATOM 1472 C C . GLN A 1 184 ? 16.992 -11.161 88.178 1.00 53.03 184 GLN A C 1
ATOM 1474 O O . GLN A 1 184 ? 17.306 -12.197 87.606 1.00 53.03 184 GLN A O 1
ATOM 1479 N N . ALA A 1 185 ? 17.885 -10.332 88.715 1.00 53.16 185 ALA A N 1
ATOM 1480 C CA . ALA A 1 185 ? 19.222 -10.708 89.179 1.00 53.16 185 ALA A CA 1
ATOM 1481 C C . ALA A 1 185 ? 19.793 -9.504 89.946 1.00 53.16 185 ALA A C 1
ATOM 1483 O O . ALA A 1 185 ? 20.434 -8.641 89.352 1.00 53.16 185 ALA A O 1
ATOM 1484 N N . GLY A 1 186 ? 19.471 -9.402 91.238 1.00 44.53 186 GLY A N 1
ATOM 1485 C CA . GLY A 1 186 ? 20.024 -8.368 92.117 1.00 44.53 186 GLY A CA 1
ATOM 1486 C C . GLY A 1 186 ? 19.137 -7.997 93.304 1.00 44.53 186 GLY A C 1
ATOM 1487 O O . GLY A 1 186 ? 18.767 -6.835 93.408 1.00 44.53 186 GLY A O 1
ATOM 1488 N N . GLN A 1 187 ? 18.766 -8.967 94.153 1.00 43.16 187 GLN A N 1
ATOM 1489 C CA . GLN A 1 187 ? 18.366 -8.732 95.554 1.00 43.16 187 GLN A CA 1
ATOM 1490 C C . GLN A 1 187 ? 18.231 -10.068 96.316 1.00 43.16 187 GLN A C 1
ATOM 1492 O O . GLN A 1 187 ? 17.133 -10.592 96.436 1.00 43.16 187 GLN A O 1
ATOM 1497 N N . VAL A 1 188 ? 19.374 -10.624 96.732 1.00 41.84 188 VAL A N 1
ATOM 1498 C CA . VAL A 1 188 ? 19.681 -11.542 97.862 1.00 41.84 188 VAL A CA 1
ATOM 1499 C C . VAL A 1 188 ? 21.223 -11.521 97.845 1.00 41.84 188 VAL A C 1
ATOM 1501 O O . VAL A 1 188 ? 21.784 -11.823 96.794 1.00 41.84 188 VAL A O 1
ATOM 1504 N N . GLU A 1 189 ? 21.999 -11.012 98.794 1.00 37.31 189 GLU A N 1
ATOM 1505 C CA . GLU A 1 189 ? 21.961 -10.877 100.257 1.00 37.31 189 GLU A CA 1
ATOM 1506 C C . GLU A 1 189 ? 22.658 -9.560 100.651 1.00 37.31 189 GLU A C 1
ATOM 1508 O O . GLU A 1 189 ? 23.577 -9.143 99.903 1.00 37.31 189 GLU A O 1
#

Organism: NCBI:txid1480154

Secondary structure (DSSP, 8-state):
---------S-TTSTT-EEEEEEEE-SSSPPPHHHHHHHHHHHHHHHHHTPPTT-PEEEEEEEEE----TTSPPPHHHHHHHHHHHHHHHHHHHHTTTTTEEE-SSPEEE-TT-HHHHHHHHHHHHHHHHHHHTT----HHHHHHHHHHHHHHHHHHTTTTSS-----GGGSSSSSSSSSSSSSSS---

pLDDT: mean 76.17, std 19.78, range [35.12, 96.62]

Foldseek 3Di:
DDQPPPPPPPPPQLQLAEAEAEAEDALVDDDDLVVVLVVLLVVLCSQLVPFDFPHAHEYAYEHAHADPPPPDDDDPVSVVVNFVSVQVSCVVSCVVRVRHHDYDRTHQYAHPVDPVSCVVVVVVSVVSNCVSCVPPDDDPVNVVVVVVVVVVVVCVVVVVPPDDDDDCPPPPPPVVPPVPPPPPDDDDD

Sequence (189 aa):
MHGAFLPDLGLASGKATTFLLVFRTDLVKLPEAAKSERELRYWLRFIAAGSVKGIKRHLVLALNCIDSRIHGGVEAKDFKSQKTFWGPLLKDVGEAFSDSLDIHSEPFVVDARSRKSVQELKQHLLSKVENALKDVKIPKLCLEIHEFLLDWKSRKQKGVWLTSQQPSEGRLRRKALLGKRRQQAGQVE